Protein AF-A0A958W340-F1 (afdb_monomer)

Foldseek 3Di:
DLVVLLVVLVVVLVVCVVVVVVVVNVVSVVVSVLSVVLVVCVVVVVPLVSVLSVLVVVLVVLLVVCQQADPLLQSLLCLLLSLPVVVVVDPDPVRSVVSNVVSVVSSVVSVVCSVPRPHNDPCVPPNPSNVVNVVVSVVSVVVSVVVVVVVVVVVVVVVVVVVVVVVVVVVVVVVVVVVVVVVVVVVVVVVVVVVVLVVVLVVLCVPQQVVLVVQLVVLVVVVVVDDCVDPVVVVVSVVSNVVSVVSNVVSVVVNVVSVVVVVVD

Radius of gyration: 50.72 Å; Cα contacts (8 Å, |Δi|>4): 169; chains: 1; bounding box: 100×57×132 Å

Structure (mmCIF, N/CA/C/O backbone):
data_AF-A0A958W340-F1
#
_entry.id   AF-A0A958W340-F1
#
loop_
_atom_site.group_PDB
_atom_site.id
_atom_site.type_symbol
_atom_site.label_atom_id
_atom_site.label_alt_id
_atom_site.label_comp_id
_atom_site.label_asym_id
_atom_site.label_entity_id
_atom_site.label_seq_id
_atom_site.pdbx_PDB_ins_code
_atom_site.Cartn_x
_atom_site.Cartn_y
_atom_site.Cartn_z
_atom_site.occupancy
_atom_site.B_iso_or_equiv
_atom_site.auth_seq_id
_atom_site.auth_comp_id
_atom_site.auth_asym_id
_atom_site.auth_atom_id
_atom_site.pdbx_PDB_model_num
ATOM 1 N N . MET A 1 1 ? -4.633 1.022 -26.628 1.00 71.75 1 MET A N 1
ATOM 2 C CA . MET A 1 1 ? -3.248 1.521 -26.790 1.00 71.75 1 MET A CA 1
ATOM 3 C C . MET A 1 1 ? -2.339 0.508 -27.487 1.00 71.75 1 MET A C 1
ATOM 5 O O . MET A 1 1 ? -1.908 0.822 -28.581 1.00 71.75 1 MET A O 1
ATOM 9 N N . LEU A 1 2 ? -2.118 -0.711 -26.966 1.00 77.50 2 LEU A N 1
ATOM 10 C CA . LEU A 1 2 ? -1.271 -1.730 -27.637 1.00 77.50 2 LEU A CA 1
ATOM 11 C C . LEU A 1 2 ? -1.722 -2.093 -29.067 1.00 77.50 2 LEU A C 1
ATOM 13 O O . LEU A 1 2 ? -0.904 -2.124 -29.975 1.00 77.50 2 LEU A O 1
ATOM 17 N N . ILE A 1 3 ? -3.027 -2.292 -29.289 1.00 81.62 3 ILE A N 1
ATOM 18 C CA . ILE A 1 3 ? -3.578 -2.573 -30.630 1.00 81.62 3 ILE A CA 1
ATOM 19 C C . ILE A 1 3 ? -3.285 -1.420 -31.602 1.00 81.62 3 ILE A C 1
ATOM 21 O O . ILE A 1 3 ? -2.897 -1.655 -32.740 1.00 81.62 3 ILE A O 1
ATOM 25 N N . LEU A 1 4 ? -3.414 -0.174 -31.139 1.00 84.19 4 LEU A N 1
ATOM 26 C CA . LEU A 1 4 ? -3.119 1.010 -31.946 1.00 84.19 4 LEU A CA 1
ATOM 27 C C . LEU A 1 4 ? -1.627 1.083 -32.307 1.00 84.19 4 LEU A C 1
ATOM 29 O O . LEU A 1 4 ? -1.305 1.368 -33.453 1.00 84.19 4 LEU A O 1
ATOM 33 N N . ALA A 1 5 ? -0.731 0.771 -31.364 1.00 80.81 5 ALA A N 1
ATOM 34 C CA . ALA A 1 5 ? 0.710 0.720 -31.619 1.00 80.81 5 ALA A CA 1
ATOM 35 C C . ALA A 1 5 ? 1.068 -0.338 -32.677 1.00 80.81 5 ALA A C 1
ATOM 37 O O . ALA A 1 5 ? 1.818 -0.046 -33.603 1.00 80.81 5 ALA A O 1
ATOM 38 N N . ILE A 1 6 ? 0.467 -1.531 -32.595 1.00 85.50 6 ILE A N 1
ATOM 39 C CA . ILE A 1 6 ? 0.646 -2.593 -33.598 1.00 85.50 6 ILE A CA 1
ATOM 40 C C . ILE A 1 6 ? 0.181 -2.117 -34.980 1.00 85.50 6 ILE A C 1
ATOM 42 O O . ILE A 1 6 ? 0.895 -2.294 -35.962 1.00 85.50 6 ILE A O 1
ATOM 46 N N . VAL A 1 7 ? -0.987 -1.475 -35.062 1.00 86.50 7 VAL A N 1
ATOM 47 C CA . VAL A 1 7 ? -1.522 -0.951 -36.328 1.00 86.50 7 VAL A CA 1
ATOM 48 C C . VAL A 1 7 ? -0.589 0.100 -36.934 1.00 86.50 7 VAL A C 1
ATOM 50 O O . VAL A 1 7 ? -0.286 0.029 -38.122 1.00 86.50 7 VAL A O 1
ATOM 53 N N . VAL A 1 8 ? -0.083 1.039 -36.130 1.00 86.38 8 VAL A N 1
ATOM 54 C CA . VAL A 1 8 ? 0.870 2.060 -36.594 1.00 86.38 8 VAL A CA 1
ATOM 55 C C . VAL A 1 8 ? 2.165 1.420 -37.101 1.00 86.38 8 VAL A C 1
ATOM 57 O O . VAL A 1 8 ? 2.630 1.774 -38.182 1.00 86.38 8 VAL A O 1
ATOM 60 N N . LEU A 1 9 ? 2.715 0.437 -36.381 1.00 85.00 9 LEU A N 1
ATOM 61 C CA . LEU A 1 9 ? 3.922 -0.273 -36.811 1.00 85.00 9 LEU A CA 1
ATOM 62 C C . LEU A 1 9 ? 3.723 -1.046 -38.117 1.00 85.00 9 LEU A C 1
ATOM 64 O O . LEU A 1 9 ? 4.637 -1.084 -38.935 1.00 85.00 9 LEU A O 1
ATOM 68 N N . ILE A 1 10 ? 2.538 -1.618 -38.352 1.00 86.75 10 ILE A N 1
ATOM 69 C CA . ILE A 1 10 ? 2.215 -2.275 -39.628 1.00 86.75 10 ILE A CA 1
ATOM 70 C C . ILE A 1 10 ? 2.271 -1.262 -40.777 1.00 86.75 10 ILE A C 1
ATOM 72 O O . ILE A 1 10 ? 2.881 -1.543 -41.808 1.00 86.75 10 ILE A O 1
ATOM 76 N N . PHE A 1 11 ? 1.694 -0.068 -40.601 1.00 88.12 11 PHE A N 1
ATOM 77 C CA . PHE A 1 11 ? 1.770 0.986 -41.617 1.00 88.12 11 PHE A CA 1
ATOM 78 C C . PHE A 1 11 ? 3.210 1.451 -41.869 1.00 88.12 11 PHE A C 1
ATOM 80 O O . PHE A 1 11 ? 3.600 1.614 -43.026 1.00 88.12 11 PHE A O 1
ATOM 87 N N . ILE A 1 12 ? 4.015 1.605 -40.813 1.00 85.69 12 ILE A N 1
ATOM 88 C CA . ILE A 1 12 ? 5.438 1.955 -40.931 1.00 85.69 12 ILE A CA 1
ATOM 89 C C . ILE A 1 12 ? 6.205 0.851 -41.670 1.00 85.69 12 ILE A C 1
ATOM 91 O O . ILE A 1 12 ? 6.978 1.150 -42.573 1.00 85.69 12 ILE A O 1
ATOM 95 N N . ALA A 1 13 ? 5.959 -0.421 -41.355 1.00 84.94 13 ALA A N 1
ATOM 96 C CA . ALA A 1 13 ? 6.604 -1.546 -42.024 1.00 84.94 13 ALA A CA 1
ATOM 97 C C . ALA A 1 13 ? 6.267 -1.588 -43.527 1.00 84.94 13 ALA A C 1
ATOM 99 O O . ALA A 1 13 ? 7.165 -1.735 -44.356 1.00 84.94 13 ALA A O 1
ATOM 100 N N . ILE A 1 14 ? 4.997 -1.386 -43.900 1.00 86.06 14 ILE A N 1
ATOM 101 C CA . ILE A 1 14 ? 4.573 -1.306 -45.310 1.00 86.06 14 ILE A CA 1
ATOM 102 C C . ILE A 1 14 ? 5.279 -0.144 -46.025 1.00 86.06 14 ILE A C 1
ATOM 104 O O . ILE A 1 14 ? 5.766 -0.307 -47.144 1.00 86.06 14 ILE A O 1
ATOM 108 N N . PHE A 1 15 ? 5.387 1.014 -45.369 1.00 87.25 15 PHE A N 1
ATOM 109 C CA . PHE A 1 15 ? 6.105 2.167 -45.909 1.00 87.25 15 PHE A CA 1
ATOM 110 C C . PHE A 1 15 ? 7.606 1.886 -46.101 1.00 87.25 15 PHE A C 1
ATOM 112 O O . PHE A 1 15 ? 8.151 2.180 -47.163 1.00 87.25 15 PHE A O 1
ATOM 119 N N . LEU A 1 16 ? 8.265 1.259 -45.121 1.00 84.25 16 LEU A N 1
ATOM 120 C CA . LEU A 1 16 ? 9.683 0.887 -45.199 1.00 84.25 16 LEU A CA 1
ATOM 121 C C . LEU A 1 16 ? 9.964 -0.098 -46.342 1.00 84.25 16 LEU A C 1
ATOM 123 O O . LEU A 1 16 ? 10.982 0.023 -47.025 1.00 84.25 16 LEU A O 1
ATOM 127 N N . LEU A 1 17 ? 9.041 -1.031 -46.594 1.00 85.62 17 LEU A N 1
ATOM 128 C CA . LEU A 1 17 ? 9.112 -1.936 -47.740 1.00 85.62 17 LEU A CA 1
ATOM 129 C C . LEU A 1 17 ? 9.012 -1.164 -49.068 1.00 85.62 17 LEU A C 1
ATOM 131 O O . LEU A 1 17 ? 9.759 -1.446 -50.002 1.00 85.62 17 LEU A O 1
ATOM 135 N N . SER A 1 18 ? 8.144 -0.147 -49.132 1.00 85.50 18 SER A N 1
ATOM 136 C CA . SER A 1 18 ? 7.961 0.697 -50.322 1.00 85.50 18 SER A CA 1
ATOM 137 C C . SER A 1 18 ? 9.205 1.507 -50.697 1.00 85.50 18 SER A C 1
ATOM 139 O O . SER A 1 18 ? 9.368 1.839 -51.869 1.00 85.50 18 SER A O 1
ATOM 141 N N . ILE A 1 19 ? 10.070 1.834 -49.733 1.00 86.81 19 ILE A N 1
ATOM 142 C CA . ILE A 1 19 ? 11.342 2.542 -49.968 1.00 86.81 19 ILE A CA 1
ATOM 143 C C . ILE A 1 19 ? 12.555 1.593 -50.005 1.00 86.81 19 ILE A C 1
ATOM 145 O O . ILE A 1 19 ? 13.695 2.048 -49.989 1.00 86.81 19 ILE A O 1
ATOM 149 N N . ASN A 1 20 ? 12.316 0.276 -50.056 1.00 84.38 20 ASN A N 1
ATOM 150 C CA . ASN A 1 20 ? 13.330 -0.783 -50.089 1.00 84.38 20 ASN A CA 1
ATOM 151 C C . ASN A 1 20 ? 14.305 -0.779 -48.886 1.00 84.38 20 ASN A C 1
ATOM 153 O O . ASN A 1 20 ? 15.441 -1.247 -48.980 1.00 84.38 20 ASN A O 1
ATOM 157 N N . ALA A 1 21 ? 13.860 -0.278 -47.728 1.00 83.94 21 ALA A N 1
ATOM 158 C CA . ALA A 1 21 ? 14.629 -0.231 -46.483 1.00 83.94 21 ALA A CA 1
ATOM 159 C C . ALA A 1 21 ? 14.531 -1.563 -45.711 1.00 83.94 21 ALA A C 1
ATOM 161 O O . ALA A 1 21 ? 14.004 -1.634 -44.598 1.00 83.94 21 ALA A O 1
ATOM 162 N N . ILE A 1 22 ? 15.039 -2.639 -46.321 1.00 81.62 22 ILE A N 1
ATOM 163 C CA . ILE A 1 22 ? 14.870 -4.028 -45.852 1.00 81.62 22 ILE A CA 1
ATOM 164 C C . ILE A 1 22 ? 15.345 -4.251 -44.396 1.00 81.62 22 ILE A C 1
ATOM 166 O O . ILE A 1 22 ? 14.616 -4.901 -43.645 1.00 81.62 22 ILE A O 1
ATOM 170 N N . PRO A 1 23 ? 16.495 -3.718 -43.929 1.00 79.88 23 PRO A N 1
ATOM 171 C CA . PRO A 1 23 ? 16.931 -3.926 -42.542 1.00 79.88 23 PRO A CA 1
ATOM 172 C C . PRO A 1 23 ? 15.991 -3.291 -41.503 1.00 79.88 23 PRO A C 1
ATOM 174 O O . PRO A 1 23 ? 15.677 -3.912 -40.490 1.00 79.88 23 PRO A O 1
ATOM 177 N N . LEU A 1 24 ? 15.491 -2.082 -41.780 1.00 79.62 24 LEU A N 1
ATOM 178 C CA . LEU A 1 24 ? 14.556 -1.354 -40.911 1.00 79.62 24 LEU A CA 1
ATOM 179 C C . LEU A 1 24 ? 13.185 -2.042 -40.855 1.00 79.62 24 LEU A C 1
ATOM 181 O O . LEU A 1 24 ? 12.564 -2.100 -39.796 1.00 79.62 24 LEU A O 1
ATOM 185 N N . PHE A 1 25 ? 12.741 -2.628 -41.971 1.00 84.50 25 PHE A N 1
ATOM 186 C CA . PHE A 1 25 ? 11.510 -3.417 -42.023 1.00 84.50 25 PHE A CA 1
ATOM 187 C C . PHE A 1 25 ? 11.531 -4.597 -41.041 1.00 84.50 25 PHE A C 1
ATOM 189 O O . PHE A 1 25 ? 10.573 -4.791 -40.290 1.00 84.50 25 PHE A O 1
ATOM 196 N N . TRP A 1 26 ? 12.624 -5.368 -41.010 1.00 83.31 26 TRP A N 1
ATOM 197 C CA . TRP A 1 26 ? 12.736 -6.528 -40.119 1.00 83.31 26 TRP A CA 1
ATOM 198 C C . TRP A 1 26 ? 12.721 -6.146 -38.636 1.00 83.31 26 TRP A C 1
ATOM 200 O O . TRP A 1 26 ? 12.196 -6.903 -37.820 1.00 83.31 26 TRP A O 1
ATOM 210 N N . ILE A 1 27 ? 13.218 -4.957 -38.289 1.00 82.94 27 ILE A N 1
ATOM 211 C CA . ILE A 1 27 ? 13.153 -4.421 -36.923 1.00 82.94 27 ILE A CA 1
ATOM 212 C C . ILE A 1 27 ? 11.705 -4.108 -36.539 1.00 82.94 27 ILE A C 1
ATOM 214 O O . ILE A 1 27 ? 11.234 -4.574 -35.502 1.00 82.94 27 ILE A O 1
ATOM 218 N N . CYS A 1 28 ? 10.963 -3.406 -37.401 1.00 83.88 28 CYS A N 1
ATOM 219 C CA . CYS A 1 28 ? 9.541 -3.144 -37.166 1.00 83.88 28 CYS A CA 1
ATOM 220 C C . CYS A 1 28 ? 8.724 -4.443 -37.081 1.00 83.88 28 CYS A C 1
ATOM 222 O O . CYS A 1 28 ? 7.840 -4.566 -36.234 1.00 83.88 28 CYS A O 1
ATOM 224 N N . ALA A 1 29 ? 9.030 -5.440 -37.916 1.00 85.06 29 ALA A N 1
ATOM 225 C CA . ALA A 1 29 ? 8.381 -6.747 -37.858 1.00 85.06 29 ALA A CA 1
ATOM 226 C C . ALA A 1 29 ? 8.646 -7.464 -36.521 1.00 85.06 29 ALA A C 1
ATOM 228 O O . ALA A 1 29 ? 7.716 -8.006 -35.920 1.00 85.06 29 ALA A O 1
ATOM 229 N N . ALA A 1 30 ? 9.885 -7.429 -36.019 1.00 86.62 30 ALA A N 1
ATOM 230 C CA . ALA A 1 30 ? 10.230 -7.985 -34.712 1.00 86.62 30 ALA A CA 1
ATOM 231 C C . ALA A 1 30 ? 9.489 -7.270 -33.567 1.00 86.62 30 ALA A C 1
ATOM 233 O O . ALA A 1 30 ? 8.962 -7.925 -32.668 1.00 86.62 30 ALA A O 1
ATOM 234 N N . GLU A 1 31 ? 9.375 -5.942 -33.628 1.00 86.12 31 GLU A N 1
ATOM 235 C CA . GLU A 1 31 ? 8.648 -5.143 -32.636 1.00 86.12 31 GLU A CA 1
ATOM 236 C C . GLU A 1 31 ? 7.149 -5.482 -32.598 1.00 86.12 31 GLU A C 1
ATOM 238 O O . GLU A 1 31 ? 6.574 -5.661 -31.520 1.00 86.12 31 GLU A O 1
ATOM 243 N N . ILE A 1 32 ? 6.522 -5.680 -33.764 1.00 88.56 32 ILE A N 1
ATOM 244 C CA . ILE A 1 32 ? 5.127 -6.136 -33.862 1.00 88.56 32 ILE A CA 1
ATOM 245 C C . ILE A 1 32 ? 4.944 -7.489 -33.164 1.00 88.56 32 ILE A C 1
ATOM 247 O O . ILE A 1 32 ? 3.985 -7.665 -32.409 1.00 88.56 32 ILE A O 1
ATOM 251 N N . VAL A 1 33 ? 5.863 -8.437 -33.381 1.00 89.44 33 VAL A N 1
ATOM 252 C CA . VAL A 1 33 ? 5.811 -9.762 -32.740 1.00 89.44 33 VAL A CA 1
ATOM 253 C C . VAL A 1 33 ? 5.920 -9.636 -31.221 1.00 89.44 33 VAL A C 1
ATOM 255 O O . VAL A 1 33 ? 5.142 -10.264 -30.499 1.00 89.44 33 VAL A O 1
ATOM 258 N N . VAL A 1 34 ? 6.827 -8.791 -30.724 1.00 89.06 34 VAL A N 1
ATOM 259 C CA . VAL A 1 34 ? 6.982 -8.547 -29.283 1.00 89.06 34 VAL A CA 1
ATOM 260 C C . VAL A 1 34 ? 5.720 -7.917 -28.696 1.00 89.06 34 VAL A C 1
ATOM 262 O O . VAL A 1 34 ? 5.200 -8.421 -27.702 1.00 89.06 34 VAL A O 1
ATOM 265 N N . PHE A 1 35 ? 5.155 -6.878 -29.315 1.00 88.81 35 PHE A N 1
ATOM 266 C CA . PHE A 1 35 ? 3.920 -6.252 -28.827 1.00 88.81 35 PHE A CA 1
ATOM 267 C C . PHE A 1 35 ? 2.709 -7.179 -28.888 1.00 88.81 35 PHE A C 1
ATOM 269 O O . PHE A 1 35 ? 1.873 -7.152 -27.980 1.00 88.81 35 PHE A O 1
ATOM 276 N N . PHE A 1 36 ? 2.629 -8.045 -29.896 1.00 89.00 36 PHE A N 1
ATOM 277 C CA . PHE A 1 36 ? 1.604 -9.079 -29.949 1.00 89.00 36 PHE A CA 1
ATOM 278 C C . PHE A 1 36 ? 1.773 -10.100 -28.813 1.00 89.00 36 PHE A C 1
ATOM 280 O O . PHE A 1 36 ? 0.803 -10.423 -28.124 1.00 89.00 36 PHE A O 1
ATOM 287 N N . ALA A 1 37 ? 3.001 -10.553 -28.541 1.00 89.56 37 ALA A N 1
ATOM 288 C CA . ALA A 1 37 ? 3.291 -11.447 -27.419 1.00 89.56 37 ALA A CA 1
ATOM 289 C C . ALA A 1 37 ? 2.954 -10.802 -26.061 1.00 89.56 37 ALA A C 1
ATOM 291 O O . ALA A 1 37 ? 2.345 -11.450 -25.205 1.00 89.56 37 ALA A O 1
ATOM 292 N N . LEU A 1 38 ? 3.276 -9.515 -25.878 1.00 90.94 38 LEU A N 1
ATOM 293 C CA . LEU A 1 38 ? 2.886 -8.743 -24.694 1.00 90.94 38 LEU A CA 1
ATOM 294 C C . LEU A 1 38 ? 1.364 -8.669 -24.543 1.00 90.94 38 LEU A C 1
ATOM 296 O O . LEU A 1 38 ? 0.849 -8.867 -23.444 1.00 90.94 38 LEU A O 1
ATOM 300 N N . LEU A 1 39 ? 0.630 -8.444 -25.636 1.00 90.31 39 LEU A N 1
ATOM 301 C CA . LEU A 1 39 ? -0.833 -8.424 -25.622 1.00 90.31 39 LEU A CA 1
ATOM 302 C C . LEU A 1 39 ? -1.402 -9.779 -25.182 1.00 90.31 39 LEU A C 1
ATOM 304 O O . LEU A 1 39 ? -2.271 -9.818 -24.312 1.00 90.31 39 LEU A O 1
ATOM 308 N N . VAL A 1 40 ? -0.879 -10.889 -25.709 1.00 91.06 40 VAL A N 1
ATOM 309 C CA . VAL A 1 40 ? -1.297 -12.243 -25.305 1.00 91.06 40 VAL A CA 1
ATOM 310 C C . VAL A 1 40 ? -1.026 -12.490 -23.819 1.00 91.06 40 VAL A C 1
ATOM 312 O O . VAL A 1 40 ? -1.889 -13.011 -23.112 1.00 91.06 40 VAL A O 1
ATOM 315 N N . LEU A 1 41 ? 0.147 -12.097 -23.320 1.00 91.25 41 LEU A N 1
ATOM 316 C CA . LEU A 1 41 ? 0.505 -12.223 -21.904 1.00 91.25 41 LEU A CA 1
ATOM 317 C C . LEU A 1 41 ? -0.400 -11.388 -20.998 1.00 91.25 41 LEU A C 1
ATOM 319 O O . LEU A 1 41 ? -0.802 -11.855 -19.930 1.00 91.25 41 LEU A O 1
ATOM 323 N N . HIS A 1 42 ? -0.749 -10.182 -21.440 1.00 89.44 42 HIS A N 1
ATOM 324 C CA . HIS A 1 42 ? -1.658 -9.295 -20.729 1.00 89.44 42 HIS A CA 1
ATOM 325 C C . HIS A 1 42 ? -3.077 -9.878 -20.664 1.00 89.44 42 HIS A C 1
ATOM 327 O O . HIS A 1 42 ? -3.688 -9.881 -19.599 1.00 89.44 42 HIS A O 1
ATOM 333 N N . VAL A 1 43 ? -3.585 -10.439 -21.768 1.00 90.12 43 VAL A N 1
ATOM 334 C CA . VAL A 1 43 ? -4.898 -11.112 -21.810 1.00 90.12 43 VAL A CA 1
ATOM 335 C C . VAL A 1 43 ? -4.923 -12.358 -20.917 1.00 90.12 43 VAL A C 1
ATOM 337 O O . VAL A 1 43 ? -5.930 -12.626 -20.271 1.00 90.12 43 VAL A O 1
ATOM 340 N N . LYS A 1 44 ? -3.807 -13.091 -20.814 1.00 92.25 44 LYS A N 1
ATOM 341 C CA . LYS A 1 44 ? -3.665 -14.256 -19.920 1.00 92.25 44 LYS A CA 1
ATOM 342 C C . LYS A 1 44 ? -3.460 -13.896 -18.439 1.00 92.25 44 LYS A C 1
ATOM 344 O O . LYS A 1 44 ? -3.321 -14.794 -17.617 1.00 92.25 44 LYS A O 1
ATOM 349 N N . GLY A 1 45 ? -3.418 -12.609 -18.086 1.00 91.56 45 GLY A N 1
ATOM 350 C CA . GLY A 1 45 ? -3.258 -12.145 -16.703 1.00 91.56 45 GLY A CA 1
ATOM 351 C C . GLY A 1 45 ? -1.815 -12.138 -16.179 1.00 91.56 45 GLY A C 1
ATOM 352 O O . GLY A 1 45 ? -1.583 -11.859 -15.003 1.00 91.56 45 GLY A O 1
ATOM 353 N N . HIS A 1 46 ? -0.812 -12.395 -17.023 1.00 91.81 46 HIS A N 1
ATOM 354 C CA . HIS A 1 46 ? 0.604 -12.392 -16.634 1.00 91.81 46 HIS A CA 1
ATOM 355 C C . HIS A 1 46 ? 1.221 -10.980 -16.678 1.00 91.81 46 HIS A C 1
ATOM 357 O O . HIS A 1 46 ? 2.218 -10.729 -17.358 1.00 91.81 46 HIS A O 1
ATOM 363 N N . PHE A 1 47 ? 0.654 -10.037 -15.921 1.00 90.25 47 PHE A N 1
ATOM 364 C CA . PHE A 1 47 ? 1.011 -8.612 -15.992 1.00 90.25 47 PHE A CA 1
ATOM 365 C C . PHE A 1 47 ? 2.459 -8.301 -15.593 1.00 90.25 47 PHE A C 1
ATOM 367 O O . PHE A 1 47 ? 3.127 -7.501 -16.244 1.00 90.25 47 PHE A O 1
ATOM 374 N N . ALA A 1 48 ? 2.980 -8.931 -14.536 1.00 88.62 48 ALA A N 1
ATOM 375 C CA . ALA A 1 48 ? 4.352 -8.683 -14.085 1.00 88.62 48 ALA A CA 1
ATOM 376 C C . ALA A 1 48 ? 5.388 -9.127 -15.129 1.00 88.62 48 ALA A C 1
ATOM 378 O O . ALA A 1 48 ? 6.340 -8.401 -15.400 1.00 88.62 48 ALA A O 1
ATOM 379 N N . LEU A 1 49 ? 5.167 -10.287 -15.750 1.00 90.00 49 LEU A N 1
ATOM 380 C CA . LEU A 1 49 ? 6.046 -10.820 -16.787 1.00 90.00 49 LEU A CA 1
ATOM 381 C C . LEU A 1 49 ? 5.948 -9.991 -18.075 1.00 90.00 49 LEU A C 1
ATOM 383 O O . LEU A 1 49 ? 6.974 -9.665 -18.662 1.00 90.00 49 LEU A O 1
ATOM 387 N N . SER A 1 50 ? 4.742 -9.552 -18.451 1.00 92.19 50 SER A N 1
ATOM 388 C CA . SER A 1 50 ? 4.545 -8.617 -19.566 1.00 92.19 50 SER A CA 1
ATOM 389 C C . SER A 1 50 ? 5.308 -7.304 -19.358 1.00 92.19 50 SER A C 1
ATOM 391 O O . SER A 1 50 ? 6.007 -6.857 -20.262 1.00 92.19 50 SER A O 1
ATOM 393 N N . ARG A 1 51 ? 5.215 -6.686 -18.172 1.00 92.56 51 ARG A N 1
ATOM 394 C CA . ARG A 1 51 ? 5.966 -5.455 -17.861 1.00 92.56 51 ARG A CA 1
ATOM 395 C C . ARG A 1 51 ? 7.474 -5.691 -17.934 1.00 92.56 51 ARG A C 1
ATOM 397 O O . ARG A 1 51 ? 8.195 -4.855 -18.459 1.00 92.56 51 ARG A O 1
ATOM 404 N N . TYR A 1 52 ? 7.949 -6.832 -17.436 1.00 93.44 52 TYR A N 1
ATOM 405 C CA . TYR A 1 52 ? 9.379 -7.142 -17.420 1.00 93.44 52 TYR A CA 1
ATOM 406 C C . TYR A 1 52 ? 9.945 -7.304 -18.832 1.00 93.44 52 TYR A C 1
ATOM 408 O O . TYR A 1 52 ? 10.975 -6.716 -19.150 1.00 93.44 52 TYR A O 1
ATOM 416 N N . ILE A 1 53 ? 9.237 -8.043 -19.692 1.00 92.12 53 ILE A N 1
ATOM 417 C CA . ILE A 1 53 ? 9.611 -8.208 -21.102 1.00 92.12 53 ILE A CA 1
ATOM 418 C C . ILE A 1 53 ? 9.603 -6.860 -21.821 1.00 92.12 53 ILE A C 1
ATOM 420 O O . ILE A 1 53 ? 10.520 -6.593 -22.588 1.00 92.12 53 ILE A O 1
ATOM 424 N N . PHE A 1 54 ? 8.616 -6.002 -21.547 1.00 92.31 54 PHE A N 1
ATOM 425 C CA . PHE A 1 54 ? 8.558 -4.665 -22.133 1.00 92.31 54 PHE A CA 1
ATOM 426 C C . PHE A 1 54 ? 9.817 -3.849 -21.814 1.00 92.31 54 PHE A C 1
ATOM 428 O O . PHE A 1 54 ? 10.478 -3.391 -22.737 1.00 92.31 54 PHE A O 1
ATOM 435 N N . PHE A 1 55 ? 10.207 -3.742 -20.538 1.00 94.38 55 PHE A N 1
ATOM 436 C CA . PHE A 1 55 ? 11.412 -2.994 -20.157 1.00 94.38 55 PHE A CA 1
ATOM 437 C C . PHE A 1 55 ? 12.701 -3.614 -20.701 1.00 94.38 55 PHE A C 1
ATOM 439 O O . PHE A 1 55 ? 13.565 -2.889 -21.185 1.00 94.38 55 PHE A O 1
ATOM 446 N N . ALA A 1 56 ? 12.831 -4.942 -20.662 1.00 94.12 56 ALA A N 1
ATOM 447 C CA . ALA A 1 56 ? 13.995 -5.619 -21.230 1.00 94.12 56 ALA A CA 1
ATOM 448 C C . ALA A 1 56 ? 14.110 -5.366 -22.743 1.00 94.12 56 ALA A C 1
ATOM 450 O O . ALA A 1 56 ? 15.198 -5.090 -23.241 1.00 94.12 56 ALA A O 1
ATOM 451 N N . PHE A 1 57 ? 12.986 -5.407 -23.460 1.00 92.44 57 PHE A N 1
ATOM 452 C CA . PHE A 1 57 ? 12.932 -5.091 -24.883 1.00 92.44 57 PHE A CA 1
ATOM 453 C C . PHE A 1 57 ? 13.259 -3.618 -25.159 1.00 92.44 57 PHE A C 1
ATOM 455 O O . PHE A 1 57 ? 14.041 -3.342 -26.064 1.00 92.44 57 PHE A O 1
ATOM 462 N N . SER A 1 58 ? 12.744 -2.678 -24.358 1.00 91.88 58 SER A N 1
ATOM 463 C CA . SER A 1 58 ? 13.089 -1.255 -24.473 1.00 91.88 58 SER A CA 1
ATOM 464 C C . SER A 1 58 ? 14.595 -1.016 -24.339 1.00 91.88 58 SER A C 1
ATOM 466 O O . SER A 1 58 ? 15.160 -0.317 -25.170 1.00 91.88 58 SER A O 1
ATOM 468 N N . ILE A 1 59 ? 15.261 -1.663 -23.376 1.00 94.94 59 ILE A N 1
ATOM 469 C CA . ILE A 1 59 ? 16.721 -1.565 -23.191 1.00 94.94 59 ILE A CA 1
ATOM 470 C C . ILE A 1 59 ? 17.469 -2.091 -24.429 1.00 94.94 59 ILE A C 1
ATOM 472 O O . ILE A 1 59 ? 18.439 -1.485 -24.876 1.00 94.94 59 ILE A O 1
ATOM 476 N N . VAL A 1 60 ? 17.010 -3.193 -25.034 1.00 92.38 60 VAL A N 1
ATOM 477 C CA . VAL A 1 60 ? 17.610 -3.724 -26.275 1.00 92.38 60 VAL A CA 1
ATOM 478 C C . VAL A 1 60 ? 17.419 -2.758 -27.449 1.00 92.38 60 VAL A C 1
ATOM 480 O O . VAL A 1 60 ? 18.353 -2.533 -28.219 1.00 92.38 60 VAL A O 1
ATOM 483 N N . MET A 1 61 ? 16.237 -2.152 -27.571 1.00 89.81 61 MET A N 1
ATOM 484 C CA . MET A 1 61 ? 15.967 -1.142 -28.597 1.00 89.81 61 MET A CA 1
ATOM 485 C C . MET A 1 61 ? 16.817 0.120 -28.403 1.00 89.81 61 MET A C 1
ATOM 487 O O . MET A 1 61 ? 17.257 0.708 -29.387 1.00 89.81 61 MET A O 1
ATOM 491 N N . GLU A 1 62 ? 17.115 0.504 -27.161 1.00 91.94 62 GLU A N 1
ATOM 492 C CA . GLU A 1 62 ? 18.027 1.611 -26.846 1.00 91.94 62 GLU A CA 1
ATOM 493 C C . GLU A 1 62 ? 19.471 1.303 -27.240 1.00 91.94 62 GLU A C 1
ATOM 495 O O . GLU A 1 62 ? 20.135 2.167 -27.813 1.00 91.94 62 GLU A O 1
ATOM 500 N N . VAL A 1 63 ? 19.950 0.072 -27.013 1.00 92.38 63 VAL A N 1
ATOM 501 C CA . VAL A 1 63 ? 21.268 -0.371 -27.507 1.00 92.38 63 VAL A CA 1
ATOM 502 C C . VAL A 1 63 ? 21.325 -0.223 -29.024 1.00 92.38 63 VAL A C 1
ATOM 504 O O . VAL A 1 63 ? 22.259 0.379 -29.551 1.00 92.38 63 VAL A O 1
ATOM 507 N N . PHE A 1 64 ? 20.307 -0.722 -29.726 1.00 88.69 64 PHE A N 1
ATOM 508 C CA . PHE A 1 64 ? 20.240 -0.628 -31.179 1.00 88.69 64 PHE A CA 1
ATOM 509 C C . PHE A 1 64 ? 20.204 0.831 -31.663 1.00 88.69 64 PHE A C 1
ATOM 511 O O . PHE A 1 64 ? 21.021 1.221 -32.496 1.00 88.69 64 PHE A O 1
ATOM 518 N N . GLY A 1 65 ? 19.310 1.657 -31.109 1.00 87.31 65 GLY A N 1
ATOM 519 C CA . GLY A 1 65 ? 19.184 3.072 -31.469 1.00 87.31 65 GLY A CA 1
ATOM 520 C C . GLY A 1 65 ? 20.460 3.875 -31.202 1.00 87.31 65 GLY A C 1
ATOM 521 O O . GLY A 1 65 ? 20.828 4.731 -32.009 1.00 87.31 65 GLY A O 1
ATOM 522 N N . SER A 1 66 ? 21.169 3.546 -30.119 1.00 90.50 66 SER A N 1
ATOM 523 C CA . SER A 1 66 ? 22.454 4.150 -29.762 1.00 90.50 66 SER A CA 1
ATOM 524 C C . SER A 1 66 ? 23.550 3.791 -30.767 1.00 90.50 66 SER A C 1
ATOM 526 O O . SER A 1 66 ? 24.219 4.680 -31.281 1.00 90.50 66 SER A O 1
ATOM 528 N N . LEU A 1 67 ? 23.696 2.510 -31.125 1.00 88.94 67 LEU A N 1
ATOM 529 C CA . LEU A 1 67 ? 24.701 2.068 -32.104 1.00 88.94 67 LEU A CA 1
ATOM 530 C C . LEU A 1 67 ? 24.440 2.624 -33.512 1.00 88.94 67 LEU A C 1
ATOM 532 O O . LEU A 1 67 ? 25.376 2.985 -34.220 1.00 88.94 67 LEU A O 1
ATOM 536 N N . VAL A 1 68 ? 23.170 2.725 -33.912 1.00 86.19 68 VAL A N 1
ATOM 537 C CA . VAL A 1 68 ? 22.785 3.289 -35.213 1.00 86.19 68 VAL A CA 1
ATOM 538 C C . VAL A 1 68 ? 23.075 4.789 -35.285 1.00 86.19 68 VAL A C 1
ATOM 540 O O . VAL A 1 68 ? 23.595 5.256 -36.299 1.00 86.19 68 VAL A O 1
ATOM 543 N N . SER A 1 69 ? 22.763 5.532 -34.220 1.00 83.81 69 SER A N 1
ATOM 544 C CA . SER A 1 69 ? 22.890 6.998 -34.184 1.00 83.81 69 SER A CA 1
ATOM 545 C C . SER A 1 69 ? 24.290 7.488 -33.796 1.00 83.81 69 SER A C 1
ATOM 547 O O . SER A 1 69 ? 24.614 8.653 -34.014 1.00 83.81 69 SER A O 1
ATOM 549 N N . GLY A 1 70 ? 25.110 6.623 -33.198 1.00 84.81 70 GLY A N 1
ATOM 550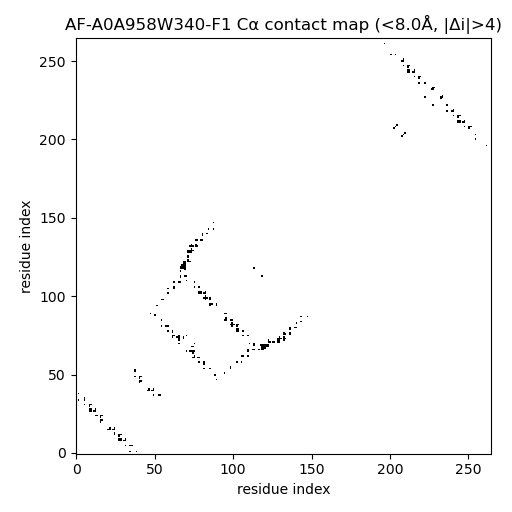 C CA . GLY A 1 70 ? 26.414 6.989 -32.654 1.00 84.81 70 GLY A CA 1
ATOM 551 C C . GLY A 1 70 ? 26.336 7.892 -31.422 1.00 84.81 70 GLY A C 1
ATOM 552 O O . GLY A 1 70 ? 25.262 8.286 -30.960 1.00 84.81 70 GLY A O 1
ATOM 553 N N . GLU A 1 71 ? 27.506 8.263 -30.900 1.00 85.75 71 GLU A N 1
ATOM 554 C CA . GLU A 1 71 ? 27.629 9.070 -29.678 1.00 85.75 71 GLU A CA 1
ATOM 555 C C . GLU A 1 71 ? 26.940 10.441 -29.791 1.00 85.75 71 GLU A C 1
ATOM 557 O O . GLU A 1 71 ? 26.292 10.901 -28.850 1.00 85.75 71 GLU A O 1
ATOM 562 N N . ASN A 1 72 ? 26.980 11.054 -30.976 1.00 84.56 72 ASN A N 1
ATOM 563 C CA . ASN A 1 72 ? 26.343 12.347 -31.240 1.00 84.56 72 ASN A CA 1
ATOM 564 C C . ASN A 1 72 ? 24.807 12.271 -31.294 1.00 84.56 72 ASN A C 1
ATOM 566 O O . ASN A 1 72 ? 24.139 13.302 -31.284 1.00 84.56 72 ASN A O 1
ATOM 570 N N . GLY A 1 73 ? 24.219 11.073 -31.335 1.00 84.19 73 GLY A N 1
ATOM 571 C CA . GLY A 1 73 ? 22.771 10.906 -31.268 1.00 84.19 73 GLY A CA 1
ATOM 572 C C . GLY A 1 73 ? 22.193 11.163 -29.874 1.00 84.19 73 GLY A C 1
ATOM 573 O O . GLY A 1 73 ? 21.030 11.543 -29.763 1.00 84.19 73 GLY A O 1
ATOM 574 N N . GLY A 1 74 ? 22.966 10.958 -28.802 1.00 87.12 74 GLY A N 1
ATOM 575 C CA . GLY A 1 74 ? 22.502 11.121 -27.415 1.00 87.12 74 GLY A CA 1
ATOM 576 C C . GLY A 1 74 ? 21.415 10.129 -26.966 1.00 87.12 74 GLY A C 1
ATOM 577 O O . GLY A 1 74 ? 20.774 10.340 -25.937 1.00 87.12 74 GLY A O 1
ATOM 578 N N . PHE A 1 75 ? 21.161 9.057 -27.725 1.00 88.25 75 PHE A N 1
ATOM 579 C CA . PHE A 1 75 ? 20.188 8.013 -27.360 1.00 88.25 75 PHE A CA 1
ATOM 580 C C . PHE A 1 75 ? 20.595 7.240 -26.099 1.00 88.25 75 PHE A C 1
ATOM 582 O O . PHE A 1 75 ? 19.742 6.727 -25.379 1.00 88.25 75 PHE A O 1
ATOM 589 N N . ASP A 1 76 ? 21.886 7.219 -25.790 1.00 90.31 76 ASP A N 1
ATOM 590 C CA . ASP A 1 76 ? 22.454 6.594 -24.604 1.00 90.31 76 ASP A CA 1
ATOM 591 C C . ASP A 1 76 ? 21.996 7.259 -23.290 1.00 90.31 76 ASP A C 1
ATOM 593 O O . ASP A 1 76 ? 21.988 6.621 -22.240 1.00 90.31 76 ASP A O 1
ATOM 597 N N . PHE A 1 77 ? 21.521 8.507 -23.319 1.00 91.69 77 PHE A N 1
ATOM 598 C CA . PHE A 1 77 ? 20.928 9.137 -22.133 1.00 91.69 77 PHE A CA 1
ATOM 599 C C . PHE A 1 77 ? 19.555 8.561 -21.754 1.00 91.69 77 PHE A C 1
ATOM 601 O O . PHE A 1 77 ? 19.128 8.699 -20.604 1.00 91.69 77 PHE A O 1
ATOM 608 N N . LEU A 1 78 ? 18.864 7.878 -22.675 1.00 92.50 78 LEU A N 1
ATOM 609 C CA . LEU A 1 78 ? 17.579 7.236 -22.381 1.00 92.50 78 LEU A CA 1
ATOM 610 C C . LEU A 1 78 ? 17.727 6.041 -21.429 1.00 92.50 78 LEU A C 1
ATOM 612 O O . LEU A 1 78 ? 16.808 5.798 -20.642 1.00 92.50 78 LEU A O 1
ATOM 616 N N . PHE A 1 79 ? 18.911 5.413 -21.365 1.00 94.50 79 PHE A N 1
ATOM 617 C CA . PHE A 1 79 ? 19.196 4.341 -20.403 1.00 94.50 79 PHE A CA 1
ATOM 618 C C . PHE A 1 79 ? 18.946 4.771 -18.950 1.00 94.50 79 PHE A C 1
ATOM 620 O O . PHE A 1 79 ? 18.506 3.965 -18.133 1.00 94.50 79 PHE A O 1
ATOM 627 N N . PHE A 1 80 ? 19.154 6.047 -18.597 1.00 93.25 80 PHE A N 1
ATOM 628 C CA . PHE A 1 80 ? 18.852 6.535 -17.244 1.00 93.25 80 PHE A CA 1
ATOM 629 C C . PHE A 1 80 ? 17.348 6.550 -16.952 1.00 93.25 80 PHE A C 1
ATOM 631 O O . PHE A 1 80 ? 16.921 6.246 -15.835 1.00 93.25 80 PHE A O 1
ATOM 638 N N . VAL A 1 81 ? 16.529 6.857 -17.959 1.00 93.56 81 VAL A N 1
ATOM 639 C CA . VAL A 1 81 ? 15.068 6.828 -17.842 1.00 93.56 81 VAL A CA 1
ATOM 640 C C . VAL A 1 81 ? 14.582 5.386 -17.709 1.00 93.56 81 VAL A C 1
ATOM 642 O O . VAL A 1 81 ? 13.776 5.089 -16.823 1.00 93.56 81 VAL A O 1
ATOM 645 N N . THR A 1 82 ? 15.080 4.462 -18.533 1.00 92.38 82 THR A N 1
ATOM 646 C CA . THR A 1 82 ? 14.709 3.035 -18.465 1.00 92.38 82 THR A CA 1
ATOM 647 C C . THR A 1 82 ? 15.311 2.306 -17.271 1.00 92.38 82 THR A C 1
ATOM 649 O O . THR A 1 82 ? 14.741 1.314 -16.826 1.00 92.38 82 THR A O 1
ATOM 652 N N . ALA A 1 83 ? 16.394 2.812 -16.679 1.00 94.44 83 ALA A N 1
ATOM 653 C CA . ALA A 1 83 ? 16.927 2.306 -15.417 1.00 94.44 83 ALA A CA 1
ATOM 654 C C . ALA A 1 83 ? 16.043 2.694 -14.219 1.00 94.44 83 ALA A C 1
ATOM 656 O O . ALA A 1 83 ? 15.858 1.892 -13.303 1.00 94.44 83 ALA A O 1
ATOM 657 N N . LEU A 1 84 ? 15.482 3.910 -14.216 1.00 92.50 84 LEU A N 1
ATOM 658 C CA . LEU A 1 84 ? 14.703 4.432 -13.086 1.00 92.50 84 LEU A CA 1
ATOM 659 C C . LEU A 1 84 ? 13.200 4.147 -13.185 1.00 92.50 84 LEU A C 1
ATOM 661 O O . LEU A 1 84 ? 12.540 3.939 -12.169 1.00 92.50 84 LEU A O 1
ATOM 665 N N . SER A 1 85 ? 12.636 4.109 -14.390 1.00 90.38 85 SER A N 1
ATOM 666 C CA . SER A 1 85 ? 11.197 3.887 -14.580 1.00 90.38 85 SER A CA 1
ATOM 667 C C . SER A 1 85 ? 10.666 2.552 -14.027 1.00 90.38 85 SER A C 1
ATOM 669 O O . SER A 1 85 ? 9.551 2.577 -13.502 1.00 90.38 85 SER A O 1
ATOM 671 N N . PRO A 1 86 ? 11.406 1.420 -14.001 1.00 93.31 86 PRO A N 1
ATOM 672 C CA . PRO A 1 86 ? 10.950 0.192 -13.351 1.00 93.31 86 PRO A CA 1
ATOM 673 C C . PRO A 1 86 ? 10.566 0.367 -11.874 1.00 93.31 86 PRO A C 1
ATOM 675 O O . PRO A 1 86 ? 9.692 -0.359 -11.401 1.00 93.31 86 PRO A O 1
ATOM 678 N N . LEU A 1 87 ? 11.135 1.347 -11.154 1.00 91.31 87 LEU A N 1
ATOM 679 C CA . LEU A 1 87 ? 10.751 1.636 -9.764 1.00 91.31 87 LEU A CA 1
ATOM 680 C C . LEU A 1 87 ? 9.270 2.030 -9.633 1.00 91.31 87 LEU A C 1
ATOM 682 O O . LEU A 1 87 ? 8.678 1.819 -8.580 1.00 91.31 87 LEU A O 1
ATOM 686 N N . LEU A 1 88 ? 8.668 2.588 -10.687 1.00 88.25 88 LEU A N 1
ATOM 687 C CA . LEU A 1 88 ? 7.260 2.992 -10.698 1.00 88.25 88 LEU A CA 1
ATOM 688 C C . LEU A 1 88 ? 6.309 1.832 -11.017 1.00 88.25 88 LEU A C 1
ATOM 690 O O . LEU A 1 88 ? 5.121 1.911 -10.719 1.00 88.25 88 LEU A O 1
ATOM 694 N N . PHE A 1 89 ? 6.807 0.771 -11.658 1.00 88.88 89 PHE A N 1
ATOM 695 C CA . PHE A 1 89 ? 5.967 -0.281 -12.234 1.00 88.88 89 PHE A CA 1
ATOM 696 C C . PHE A 1 89 ? 6.134 -1.650 -11.568 1.00 88.88 89 PHE A C 1
ATOM 698 O O . PHE A 1 89 ? 5.373 -2.559 -11.899 1.00 88.88 89 PHE A O 1
ATOM 705 N N . PHE A 1 90 ? 7.086 -1.830 -10.650 1.00 91.75 90 PHE A N 1
ATOM 706 C CA . PHE A 1 90 ? 7.304 -3.104 -9.963 1.00 91.75 90 PHE A CA 1
ATOM 707 C C . PHE A 1 90 ? 7.327 -2.960 -8.446 1.00 91.75 90 PHE A C 1
ATOM 709 O O . PHE A 1 90 ? 8.086 -2.171 -7.896 1.00 91.75 90 PHE A O 1
ATOM 716 N N . ASP A 1 91 ? 6.583 -3.837 -7.773 1.00 88.00 91 ASP A N 1
ATOM 717 C CA . ASP A 1 91 ? 6.546 -3.892 -6.308 1.00 88.00 91 ASP A CA 1
ATOM 718 C C . ASP A 1 91 ? 7.761 -4.637 -5.730 1.00 88.00 91 ASP A C 1
ATOM 720 O O . ASP A 1 91 ? 8.242 -4.350 -4.631 1.00 88.00 91 ASP A O 1
ATOM 724 N N . LYS A 1 92 ? 8.272 -5.645 -6.455 1.00 92.19 92 LYS A N 1
ATOM 725 C CA . LYS A 1 92 ? 9.334 -6.526 -5.951 1.00 92.19 92 LYS A CA 1
ATOM 726 C C . LYS A 1 92 ? 10.713 -5.951 -6.242 1.00 92.19 92 LYS A C 1
ATOM 728 O O . LYS A 1 92 ? 11.092 -5.795 -7.402 1.00 92.19 92 LYS A O 1
ATOM 733 N N . ARG A 1 93 ? 11.514 -5.805 -5.179 1.00 92.00 93 ARG A N 1
ATOM 734 C CA . ARG A 1 93 ? 12.889 -5.273 -5.231 1.00 92.00 93 ARG A CA 1
ATOM 735 C C . ARG A 1 93 ? 13.767 -5.900 -6.304 1.00 92.00 93 ARG A C 1
ATOM 737 O O . ARG A 1 93 ? 14.421 -5.195 -7.061 1.00 92.00 93 ARG A O 1
ATOM 744 N N . TRP A 1 94 ? 13.736 -7.224 -6.402 1.00 92.50 94 TRP A N 1
ATOM 745 C CA . TRP A 1 94 ? 14.550 -7.956 -7.367 1.00 92.50 94 TRP A CA 1
ATOM 746 C C . TRP A 1 94 ? 14.237 -7.609 -8.830 1.00 92.50 94 TRP A C 1
ATOM 748 O O . TRP A 1 94 ? 15.151 -7.640 -9.642 1.00 92.50 94 TRP A O 1
ATOM 758 N N . GLN A 1 95 ? 12.992 -7.246 -9.169 1.00 92.44 95 GLN A N 1
ATOM 759 C CA . GLN A 1 95 ? 12.580 -6.991 -10.557 1.00 92.44 95 GLN A CA 1
ATOM 760 C C . GLN A 1 95 ? 13.112 -5.660 -11.091 1.00 92.44 95 GLN A C 1
ATOM 762 O O . GLN A 1 95 ? 13.640 -5.611 -12.198 1.00 92.44 95 GLN A O 1
ATOM 767 N N . TYR A 1 96 ? 12.990 -4.578 -10.320 1.00 93.81 96 TYR A N 1
ATOM 768 C CA . TYR A 1 96 ? 13.516 -3.287 -10.761 1.00 93.81 96 TYR A CA 1
ATOM 769 C C . TYR A 1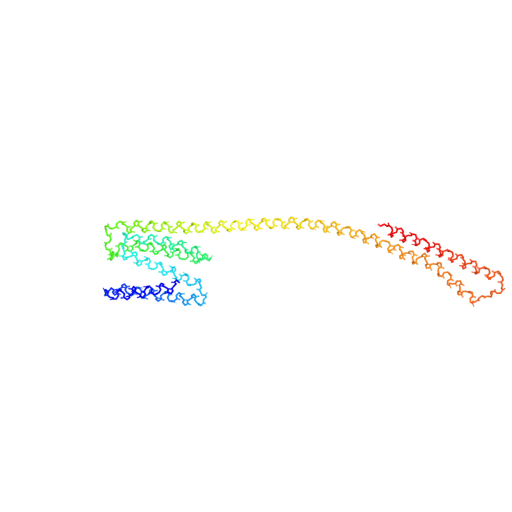 96 ? 15.039 -3.197 -10.583 1.00 93.81 96 TYR A C 1
ATOM 771 O O . TYR A 1 96 ? 15.692 -2.546 -11.390 1.00 93.81 96 TYR A O 1
ATOM 779 N N . LEU A 1 97 ? 15.633 -3.887 -9.594 1.00 95.62 97 LEU A N 1
ATOM 780 C CA . LEU A 1 97 ? 17.094 -3.943 -9.447 1.00 95.62 97 LEU A CA 1
ATOM 781 C C . LEU A 1 97 ? 17.762 -4.701 -10.597 1.00 95.62 97 LEU A C 1
ATOM 783 O O . LEU A 1 97 ? 18.791 -4.251 -11.094 1.00 95.62 97 LEU A O 1
ATOM 787 N N . S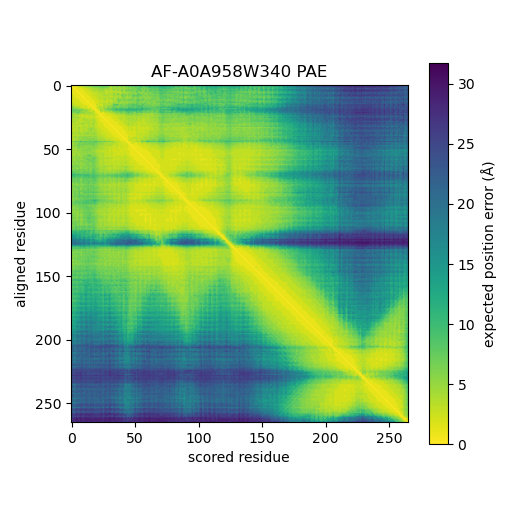ER A 1 98 ? 17.189 -5.824 -11.047 1.00 95.94 98 SER A N 1
ATOM 788 C CA . SER A 1 98 ? 17.754 -6.564 -12.179 1.00 95.94 98 SER A CA 1
ATOM 789 C C . SER A 1 98 ? 17.711 -5.744 -13.469 1.00 95.94 98 SER A C 1
ATOM 791 O O . SER A 1 98 ? 18.703 -5.710 -14.193 1.00 95.94 98 SER A O 1
ATOM 793 N N . LEU A 1 99 ? 16.608 -5.033 -13.731 1.00 95.62 99 LEU A N 1
ATOM 794 C CA . LEU A 1 99 ? 16.475 -4.141 -14.889 1.00 95.62 99 LEU A CA 1
ATOM 795 C C . LEU A 1 99 ? 17.392 -2.916 -14.795 1.00 95.62 99 LEU A C 1
ATOM 797 O O . LEU A 1 99 ? 17.964 -2.521 -15.805 1.00 95.62 99 LEU A O 1
ATOM 801 N N . PHE A 1 100 ? 17.587 -2.359 -13.597 1.00 96.50 100 PHE A N 1
ATOM 802 C CA . PHE A 1 100 ? 18.550 -1.281 -13.369 1.00 96.50 100 PHE A CA 1
ATOM 803 C C . PHE A 1 100 ? 19.974 -1.731 -13.719 1.00 96.50 100 PHE A C 1
ATOM 805 O O . PHE A 1 100 ? 20.653 -1.084 -14.512 1.00 96.50 100 PHE A O 1
ATOM 812 N N . ILE A 1 101 ? 20.414 -2.874 -13.180 1.00 96.88 101 ILE A N 1
ATOM 813 C CA . ILE A 1 101 ? 21.751 -3.423 -13.448 1.00 96.88 101 ILE A CA 1
ATOM 814 C C . ILE A 1 101 ? 21.917 -3.737 -14.937 1.00 96.88 101 ILE A C 1
ATOM 816 O O . ILE A 1 101 ? 22.961 -3.430 -15.512 1.00 96.88 101 ILE A O 1
ATOM 820 N N . PHE A 1 102 ? 20.892 -4.324 -15.561 1.00 96.94 102 PHE A N 1
ATOM 821 C CA . PHE A 1 102 ? 20.893 -4.636 -16.986 1.00 96.94 102 PHE A CA 1
ATOM 822 C C . PHE A 1 102 ? 21.010 -3.367 -17.842 1.00 96.94 102 PHE A C 1
ATOM 824 O O . PHE A 1 102 ? 21.888 -3.304 -18.696 1.00 96.94 102 PHE A O 1
ATOM 831 N N . SER A 1 103 ? 20.216 -2.331 -17.552 1.00 96.50 103 SER A N 1
ATOM 832 C CA . SER A 1 103 ? 20.267 -1.043 -18.256 1.00 96.50 103 SER A CA 1
ATOM 833 C C . SER A 1 103 ? 21.641 -0.373 -18.136 1.00 96.50 103 SER A C 1
ATOM 835 O O . SER A 1 103 ? 22.249 -0.025 -19.146 1.00 96.50 103 SER A O 1
ATOM 837 N N . ILE A 1 104 ? 22.200 -0.280 -16.923 1.00 96.81 104 ILE A N 1
ATOM 838 C CA . ILE A 1 104 ? 23.523 0.333 -16.710 1.00 96.81 104 ILE A CA 1
ATO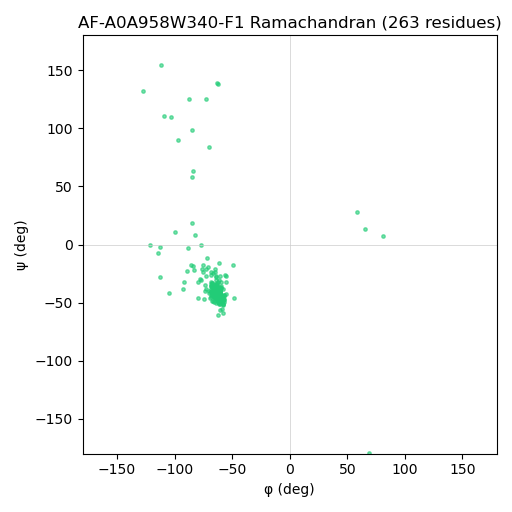M 839 C C . ILE A 1 104 ? 24.638 -0.476 -17.384 1.00 96.81 104 ILE A C 1
ATOM 841 O O . ILE A 1 104 ? 25.570 0.095 -17.948 1.00 96.81 104 ILE A O 1
ATOM 845 N N . SER A 1 105 ? 24.533 -1.805 -17.378 1.00 96.88 105 SER A N 1
ATOM 846 C CA . SER A 1 105 ? 25.487 -2.678 -18.066 1.00 96.88 105 SER A CA 1
ATOM 847 C C . SER A 1 105 ? 25.424 -2.490 -19.586 1.00 96.88 105 SER A C 1
ATOM 849 O O . SER A 1 105 ? 26.466 -2.388 -20.230 1.00 96.88 105 SER A O 1
ATOM 851 N N . CYS A 1 106 ? 24.221 -2.369 -20.159 1.00 96.31 106 CYS A N 1
ATOM 852 C CA . CYS A 1 106 ? 24.023 -2.035 -21.569 1.00 96.31 106 CYS A CA 1
ATOM 853 C C . CYS A 1 106 ? 24.561 -0.642 -21.916 1.00 96.31 106 CYS A C 1
ATOM 855 O O . CYS A 1 106 ? 25.235 -0.507 -22.932 1.00 96.31 106 CYS A O 1
ATOM 857 N N . PHE A 1 107 ? 24.354 0.365 -21.064 1.00 96.12 107 PHE A N 1
ATOM 858 C CA . PHE A 1 107 ? 24.916 1.705 -21.251 1.00 96.12 107 PHE A CA 1
ATOM 859 C C . PHE A 1 107 ? 26.451 1.683 -21.327 1.00 96.12 107 PHE A C 1
ATOM 861 O O . PHE A 1 107 ? 27.041 2.229 -22.261 1.00 96.12 107 PHE A O 1
ATOM 868 N N . ILE A 1 108 ? 27.109 1.003 -20.379 1.00 95.44 108 ILE A N 1
ATOM 869 C CA . ILE A 1 108 ? 28.574 0.862 -20.373 1.00 95.44 108 ILE A CA 1
ATOM 870 C C . ILE A 1 108 ? 29.042 0.112 -21.626 1.00 95.44 108 ILE A C 1
ATOM 872 O O . ILE A 1 108 ? 29.990 0.541 -22.283 1.00 95.44 108 ILE A O 1
ATOM 876 N N . ALA A 1 109 ? 28.364 -0.982 -21.984 1.00 95.31 109 ALA A N 1
ATOM 877 C CA . ALA A 1 109 ? 28.689 -1.755 -23.177 1.00 95.31 109 ALA A CA 1
ATOM 878 C C . ALA A 1 109 ? 28.571 -0.911 -24.456 1.00 95.31 109 ALA A C 1
ATOM 880 O O . ALA A 1 109 ? 29.472 -0.946 -25.287 1.00 95.31 109 ALA A O 1
ATOM 881 N N . VAL A 1 110 ? 27.514 -0.106 -24.591 1.00 94.38 110 VAL A N 1
ATOM 882 C CA . VAL A 1 110 ? 27.319 0.816 -25.722 1.00 94.38 110 VAL A CA 1
ATOM 883 C C . VAL A 1 110 ? 28.449 1.844 -25.798 1.00 94.38 110 VAL A C 1
ATOM 885 O O . VAL A 1 110 ? 29.018 2.029 -26.872 1.00 94.38 110 VAL A O 1
ATOM 888 N N . LYS A 1 111 ? 28.843 2.452 -24.670 1.00 92.12 111 LYS A N 1
ATOM 889 C CA . LYS A 1 111 ? 29.967 3.404 -24.635 1.00 92.12 111 LYS A CA 1
ATOM 890 C C . LYS A 1 111 ? 31.289 2.782 -25.084 1.00 92.12 111 LYS A C 1
ATOM 892 O O . LYS A 1 111 ? 32.064 3.439 -25.771 1.00 92.12 111 LYS A O 1
ATOM 897 N N . ILE A 1 112 ? 31.540 1.522 -24.727 1.00 93.12 112 ILE A N 1
ATOM 898 C CA . ILE A 1 112 ? 32.716 0.783 -25.207 1.00 93.12 112 ILE A CA 1
ATOM 899 C C . ILE A 1 112 ? 32.586 0.503 -26.711 1.00 93.12 112 ILE A C 1
ATOM 901 O O . ILE A 1 112 ? 33.534 0.713 -27.464 1.00 93.12 112 ILE A O 1
ATOM 905 N N . LEU A 1 113 ? 31.4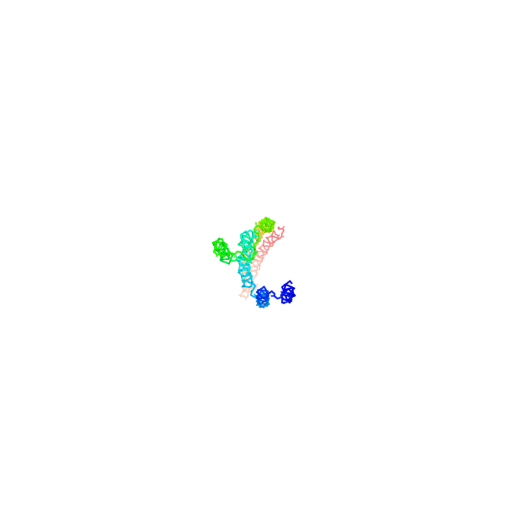10 0.062 -27.164 1.00 91.31 113 LEU A N 1
ATOM 906 C CA . LEU A 1 113 ? 31.159 -0.293 -28.563 1.00 91.31 113 LEU A CA 1
ATOM 907 C C . LEU A 1 113 ? 31.290 0.889 -29.525 1.00 91.31 113 LEU A C 1
ATOM 909 O O . LEU A 1 113 ? 31.684 0.661 -30.666 1.00 91.31 113 LEU A O 1
ATOM 913 N N . TYR A 1 114 ? 31.056 2.127 -29.082 1.00 89.75 114 TYR A N 1
ATOM 914 C CA . TYR A 1 114 ? 31.301 3.319 -29.903 1.00 89.75 114 TYR A CA 1
ATOM 915 C C . TYR A 1 114 ? 32.741 3.421 -30.427 1.00 89.75 114 TYR A C 1
ATOM 917 O O . TYR A 1 114 ? 32.956 3.995 -31.488 1.00 89.75 114 TYR A O 1
ATOM 925 N N . GLN A 1 115 ? 33.727 2.833 -29.740 1.00 87.00 115 GLN A N 1
ATOM 926 C CA . GLN A 1 115 ? 35.120 2.827 -30.208 1.00 87.00 115 GLN A CA 1
ATOM 927 C C . GLN A 1 115 ? 35.374 1.828 -31.347 1.00 87.00 115 GLN A C 1
ATOM 929 O O . GLN A 1 115 ? 36.361 1.957 -32.068 1.00 87.00 115 GLN A O 1
ATOM 934 N N . TYR A 1 116 ? 34.513 0.818 -31.493 1.00 87.44 116 TYR A N 1
ATOM 935 C CA . TYR A 1 116 ? 34.716 -0.310 -32.407 1.00 87.44 116 TYR A CA 1
ATOM 936 C C . TYR A 1 116 ? 33.723 -0.339 -33.568 1.00 87.44 116 TYR A C 1
ATOM 938 O O . TYR A 1 116 ? 34.035 -0.882 -34.627 1.00 87.44 116 TYR A O 1
ATOM 946 N N . VAL A 1 117 ? 32.523 0.205 -33.368 1.00 83.31 117 VAL A N 1
ATOM 947 C CA . VAL A 1 117 ? 31.438 0.181 -34.347 1.00 83.31 117 VAL A CA 1
ATOM 948 C C . VAL A 1 117 ? 31.250 1.595 -34.894 1.00 83.31 117 VAL A C 1
ATOM 950 O O . VAL A 1 117 ? 30.793 2.460 -34.145 1.00 83.31 117 VAL A O 1
ATOM 953 N N . PRO A 1 118 ? 31.584 1.855 -36.174 1.00 78.81 118 PRO A N 1
ATOM 954 C CA . PRO A 1 118 ? 31.291 3.144 -36.782 1.00 78.81 118 PRO A CA 1
ATOM 955 C C . PRO A 1 118 ? 29.774 3.358 -36.821 1.00 78.81 118 PRO A C 1
ATOM 957 O O . PRO A 1 118 ? 29.013 2.428 -37.106 1.00 78.81 118 PRO A O 1
ATOM 960 N N . SER A 1 119 ? 29.335 4.581 -36.527 1.00 80.25 119 SER A N 1
ATOM 961 C CA . SER A 1 119 ? 27.920 4.941 -36.563 1.00 80.25 119 SER A CA 1
ATOM 962 C C . SER A 1 119 ? 27.353 4.802 -37.970 1.00 80.25 119 SER A C 1
ATOM 964 O O . SER A 1 119 ? 27.983 5.185 -38.952 1.00 80.25 119 SER A O 1
ATOM 966 N N . MET A 1 120 ? 26.138 4.263 -38.071 1.00 71.56 120 MET A N 1
ATOM 967 C CA . MET A 1 120 ? 25.466 4.079 -39.361 1.00 71.56 120 MET A CA 1
ATOM 968 C C . MET A 1 120 ? 24.882 5.397 -39.891 1.00 71.56 120 MET A C 1
ATOM 970 O O . MET A 1 120 ? 24.807 5.601 -41.101 1.00 71.56 120 MET A O 1
ATOM 974 N N . LEU A 1 121 ? 24.481 6.294 -38.985 1.00 69.75 121 LEU A N 1
ATOM 975 C CA . LEU A 1 121 ? 24.157 7.685 -39.280 1.00 69.75 121 LEU A CA 1
ATOM 976 C C . LEU A 1 121 ? 25.308 8.589 -38.828 1.00 69.75 121 LEU A C 1
ATOM 978 O O . LEU A 1 121 ? 25.494 8.798 -37.631 1.00 69.75 121 LEU A O 1
ATOM 982 N N . ASP A 1 122 ? 26.036 9.175 -39.782 1.00 64.44 122 ASP A N 1
ATOM 983 C CA . ASP A 1 122 ? 27.010 10.238 -39.504 1.00 64.44 122 ASP A CA 1
ATOM 984 C C . ASP A 1 122 ? 26.283 11.529 -39.103 1.00 64.44 122 ASP A C 1
ATOM 986 O O . ASP A 1 122 ? 26.018 12.431 -39.900 1.00 64.44 122 ASP A O 1
ATOM 990 N N . LEU A 1 123 ? 25.945 11.616 -37.818 1.00 65.56 123 LEU A N 1
ATOM 991 C CA . LEU A 1 123 ? 25.380 12.804 -37.177 1.00 65.56 123 LEU A CA 1
ATOM 992 C C . LEU A 1 123 ? 26.465 13.798 -36.725 1.00 65.56 123 LEU A C 1
ATOM 994 O O . LEU A 1 123 ? 26.170 14.675 -35.916 1.00 65.56 123 LEU A O 1
ATOM 998 N N . GLU A 1 124 ? 27.696 13.716 -37.255 1.00 58.62 124 GLU A N 1
ATOM 999 C CA . GLU A 1 124 ? 28.891 14.481 -36.830 1.00 58.62 124 GLU A CA 1
ATOM 1000 C C . GLU A 1 124 ? 28.697 16.006 -36.689 1.00 58.62 124 GLU A C 1
ATOM 1002 O O . GLU A 1 124 ? 29.499 16.674 -36.040 1.00 58.62 124 GLU A O 1
ATOM 1007 N N . ARG A 1 125 ? 27.639 16.590 -37.267 1.00 58.22 125 ARG A N 1
ATOM 1008 C CA . ARG A 1 125 ? 27.342 18.033 -37.181 1.00 58.22 125 ARG A CA 1
ATOM 1009 C C . ARG A 1 125 ? 25.986 18.397 -36.581 1.00 58.22 125 ARG A C 1
ATOM 1011 O O . ARG A 1 125 ? 25.675 19.584 -36.485 1.00 58.22 125 ARG A O 1
ATOM 1018 N N . GLN A 1 126 ? 25.164 17.432 -36.180 1.00 66.44 126 GLN A N 1
ATOM 1019 C CA . GLN A 1 126 ? 23.841 17.723 -35.627 1.00 66.44 126 GLN A CA 1
ATOM 1020 C C . GLN A 1 126 ? 23.885 17.718 -34.097 1.00 66.44 126 GLN A C 1
ATOM 1022 O O . GLN A 1 126 ? 23.635 16.712 -33.450 1.00 66.44 126 GLN A O 1
ATOM 1027 N N . LEU A 1 127 ? 24.151 18.888 -33.510 1.00 73.56 127 LEU A N 1
ATOM 1028 C CA . LEU A 1 127 ? 24.099 19.098 -32.054 1.00 73.56 127 LEU A CA 1
ATOM 1029 C C . LEU A 1 127 ? 22.672 18.982 -31.484 1.00 73.56 127 LEU A C 1
ATOM 1031 O O . LEU A 1 127 ? 22.485 18.696 -30.305 1.00 73.56 127 LEU A O 1
ATOM 1035 N N . PHE A 1 128 ? 21.656 19.217 -32.317 1.00 83.88 128 PHE A N 1
ATOM 1036 C CA . PHE A 1 128 ? 20.253 19.211 -31.906 1.00 83.88 128 PHE A CA 1
ATOM 1037 C C . PHE A 1 128 ? 19.777 17.879 -31.287 1.00 83.88 128 PHE A C 1
ATOM 1039 O O . PHE A 1 128 ? 19.304 17.930 -30.153 1.00 83.88 128 PHE A O 1
ATOM 1046 N N . PRO A 1 129 ? 19.896 16.705 -31.948 1.00 83.62 129 PRO A N 1
ATOM 1047 C CA . PRO A 1 129 ? 19.450 15.427 -31.382 1.00 83.62 129 PRO A CA 1
ATOM 1048 C C . PRO A 1 129 ? 20.135 15.098 -30.052 1.00 83.62 129 PRO A C 1
ATOM 1050 O O . PRO A 1 129 ? 19.464 14.657 -29.119 1.00 83.62 129 PRO A O 1
ATOM 1053 N N . TYR A 1 130 ? 21.429 15.404 -29.929 1.00 87.56 130 TYR A N 1
ATOM 1054 C CA . TYR A 1 130 ? 22.190 15.205 -28.699 1.00 87.56 130 TYR A CA 1
ATOM 1055 C C . TYR A 1 130 ? 21.578 15.961 -27.510 1.00 87.56 130 TYR A C 1
ATOM 1057 O O . TYR A 1 130 ? 21.161 15.361 -26.517 1.00 87.56 130 TYR A O 1
ATOM 1065 N N . TYR A 1 131 ? 21.464 17.290 -27.621 1.00 89.69 131 TYR A N 1
ATOM 1066 C CA . TYR A 1 131 ? 20.915 18.117 -26.543 1.00 89.69 131 TYR A CA 1
ATOM 1067 C C . TYR A 1 131 ? 19.422 17.872 -26.321 1.00 89.69 131 TYR A C 1
ATOM 1069 O O . TYR A 1 131 ? 18.955 17.952 -25.184 1.00 89.69 131 TYR A O 1
ATOM 1077 N N . PHE A 1 132 ? 18.676 17.542 -27.377 1.00 89.94 132 PHE A N 1
ATOM 1078 C CA . PHE A 1 132 ? 17.268 17.181 -27.267 1.00 89.94 132 PHE A CA 1
ATOM 1079 C C . PHE A 1 132 ? 17.079 15.924 -26.413 1.00 89.94 132 PHE A C 1
ATOM 1081 O O . PHE A 1 132 ? 16.266 15.945 -25.494 1.00 89.94 132 PHE A O 1
ATOM 1088 N N . ASN A 1 133 ? 17.855 14.863 -26.649 1.00 90.81 133 ASN A N 1
ATOM 1089 C CA . ASN A 1 133 ? 17.745 13.621 -25.881 1.00 90.81 133 ASN A CA 1
ATOM 1090 C C . ASN A 1 133 ? 18.200 13.783 -24.421 1.00 90.81 133 ASN A C 1
ATOM 1092 O O . ASN A 1 133 ? 17.582 13.217 -23.513 1.00 90.81 133 ASN A O 1
ATOM 1096 N N . ILE A 1 134 ? 19.203 14.626 -24.153 1.00 91.44 134 ILE A N 1
ATOM 1097 C CA . ILE A 1 134 ? 19.558 15.022 -22.779 1.00 91.44 134 ILE A CA 1
ATOM 1098 C C . ILE A 1 134 ? 18.389 15.757 -22.107 1.00 91.44 134 ILE A C 1
ATOM 1100 O O . ILE A 1 134 ? 17.993 15.414 -20.994 1.00 91.44 134 ILE A O 1
ATOM 1104 N N . ALA A 1 135 ? 17.801 16.752 -22.774 1.00 93.94 135 ALA A N 1
ATOM 1105 C CA . ALA A 1 135 ? 16.682 17.505 -22.215 1.00 93.94 135 ALA A CA 1
ATOM 1106 C C . ALA A 1 135 ? 15.445 16.615 -22.003 1.00 93.94 135 ALA A C 1
ATOM 1108 O O . ALA A 1 135 ? 14.787 16.704 -20.966 1.00 93.94 135 ALA A O 1
ATOM 1109 N N . ALA A 1 136 ? 15.155 15.722 -22.953 1.00 92.56 136 ALA A N 1
ATOM 1110 C CA . ALA A 1 136 ? 14.045 14.782 -22.886 1.00 92.56 136 ALA A CA 1
ATOM 1111 C C . ALA A 1 136 ? 14.224 13.775 -21.741 1.00 92.56 136 ALA A C 1
ATOM 1113 O O . ALA A 1 136 ? 13.297 13.576 -20.956 1.00 92.56 136 ALA A O 1
ATOM 1114 N N . SER A 1 137 ? 15.415 13.187 -21.590 1.00 93.12 137 SER A N 1
ATOM 1115 C CA . SER A 1 137 ? 15.699 12.262 -20.485 1.00 93.12 137 SER A CA 1
ATOM 1116 C C . SER A 1 137 ? 15.591 12.951 -19.122 1.00 93.12 137 SER A C 1
ATOM 1118 O O . SER A 1 137 ? 14.915 12.437 -18.228 1.00 93.12 137 SER A O 1
ATOM 1120 N N . ALA A 1 138 ? 16.148 14.157 -18.976 1.00 94.50 138 ALA A N 1
ATOM 1121 C CA . ALA A 1 138 ? 16.024 14.951 -17.756 1.00 94.50 138 ALA A CA 1
ATOM 1122 C C . ALA A 1 138 ? 14.558 15.295 -17.431 1.00 94.50 138 ALA A C 1
ATOM 1124 O O . ALA A 1 138 ? 14.125 15.151 -16.284 1.00 94.50 138 ALA A O 1
ATOM 1125 N N . ALA A 1 139 ? 13.771 15.693 -18.436 1.00 94.88 139 ALA A N 1
ATOM 1126 C CA . ALA A 1 139 ? 12.352 15.992 -18.275 1.00 94.88 139 ALA A CA 1
ATOM 1127 C C . ALA A 1 139 ? 11.542 14.755 -17.851 1.00 94.88 139 ALA A C 1
ATOM 1129 O O . ALA A 1 139 ? 10.705 14.853 -16.953 1.00 94.88 139 ALA A O 1
ATOM 1130 N N . LEU A 1 140 ? 11.814 13.586 -18.442 1.00 92.81 140 LEU A N 1
ATOM 1131 C CA . LEU A 1 140 ? 11.148 12.328 -18.090 1.00 92.81 140 LEU A CA 1
ATOM 1132 C C . LEU A 1 140 ? 11.483 11.879 -16.663 1.00 92.81 140 LEU A C 1
ATOM 1134 O O . LEU A 1 140 ? 10.580 11.470 -15.931 1.00 92.81 140 LEU A O 1
ATOM 1138 N N . ILE A 1 141 ? 12.743 12.006 -16.236 1.00 93.62 141 ILE A N 1
ATOM 1139 C CA . ILE A 1 141 ? 13.152 11.700 -14.855 1.00 93.62 141 ILE A CA 1
ATOM 1140 C C . ILE A 1 141 ? 12.473 12.658 -13.873 1.00 93.62 141 ILE A C 1
ATOM 1142 O O . ILE A 1 141 ? 11.909 12.213 -12.873 1.00 93.62 141 ILE A O 1
ATOM 1146 N N . TYR A 1 142 ? 12.472 13.962 -14.166 1.00 94.31 142 TYR A N 1
ATOM 1147 C CA . TYR A 1 142 ? 11.814 14.961 -13.322 1.00 94.31 142 TYR A CA 1
ATOM 1148 C C . TYR A 1 142 ? 10.307 14.704 -13.203 1.00 94.31 142 TYR A C 1
ATOM 1150 O O . TYR A 1 142 ? 9.756 14.723 -12.101 1.00 94.31 142 TYR A O 1
ATOM 1158 N N . PHE A 1 143 ? 9.642 14.406 -14.322 1.00 92.56 143 PHE A N 1
ATOM 1159 C CA . PHE A 1 143 ? 8.222 14.069 -14.336 1.00 92.56 143 PHE A CA 1
ATOM 1160 C C . PHE A 1 143 ? 7.934 12.781 -13.554 1.00 92.56 143 PHE A C 1
ATOM 1162 O O . PHE A 1 143 ? 7.022 12.758 -12.726 1.00 92.56 143 PHE A O 1
ATOM 1169 N N . GLY A 1 144 ? 8.745 11.736 -13.748 1.00 90.00 144 GLY A N 1
ATOM 1170 C CA . GLY A 1 144 ? 8.648 10.483 -12.998 1.00 90.00 144 GLY A CA 1
ATOM 1171 C C . GLY A 1 144 ? 8.801 10.692 -11.489 1.00 90.00 144 GLY A C 1
ATOM 1172 O O . GLY A 1 144 ? 7.992 10.188 -10.708 1.00 90.00 144 GLY A O 1
ATOM 1173 N N . TYR A 1 145 ? 9.770 11.510 -11.071 1.00 91.19 145 TYR A N 1
ATOM 1174 C CA . TYR A 1 145 ? 9.935 11.901 -9.670 1.00 91.19 145 TYR A CA 1
ATOM 1175 C C . TYR A 1 145 ? 8.739 12.709 -9.145 1.00 91.19 145 TYR A C 1
ATOM 1177 O O . TYR A 1 145 ? 8.279 12.484 -8.026 1.00 91.19 145 TYR A O 1
ATOM 1185 N N . GLY A 1 146 ? 8.190 13.619 -9.955 1.00 92.00 146 GLY A N 1
ATOM 1186 C CA . GLY A 1 146 ? 6.992 14.387 -9.616 1.00 92.00 146 GLY A CA 1
ATOM 1187 C C . GLY A 1 146 ? 5.768 13.502 -9.362 1.00 92.00 146 GLY A C 1
ATOM 1188 O O . GLY A 1 146 ? 5.050 13.717 -8.382 1.00 92.00 146 GLY A O 1
ATOM 1189 N N . LEU A 1 147 ? 5.559 12.471 -10.190 1.00 90.06 147 LEU A N 1
ATOM 1190 C CA . LEU A 1 147 ? 4.511 11.468 -9.975 1.00 90.06 147 LEU A CA 1
ATOM 1191 C C . LEU A 1 147 ? 4.726 10.702 -8.667 1.00 90.06 147 LEU A C 1
ATOM 1193 O O . LEU A 1 147 ? 3.793 10.579 -7.874 1.00 90.06 147 LEU A O 1
ATOM 1197 N N . PHE A 1 148 ? 5.959 10.260 -8.406 1.00 88.88 148 PHE A N 1
ATOM 1198 C CA . PHE A 1 148 ? 6.303 9.557 -7.171 1.00 88.88 148 PHE A CA 1
ATOM 1199 C C . PHE A 1 148 ? 6.046 10.419 -5.929 1.00 88.88 148 PHE A C 1
ATOM 1201 O O . PHE A 1 148 ? 5.412 9.977 -4.973 1.00 88.88 148 PHE A O 1
ATOM 1208 N N . LYS A 1 149 ? 6.475 11.686 -5.963 1.00 92.50 149 LYS A N 1
ATOM 1209 C CA . LYS A 1 149 ? 6.254 12.644 -4.875 1.00 92.50 149 LYS A CA 1
ATOM 1210 C C . LYS A 1 149 ? 4.765 12.874 -4.619 1.00 92.50 149 LYS A C 1
ATOM 1212 O O . LYS A 1 149 ? 4.350 12.928 -3.464 1.00 92.50 149 LYS A O 1
ATOM 1217 N N . LYS A 1 150 ? 3.961 13.007 -5.677 1.00 91.94 150 LYS A N 1
ATOM 1218 C CA . LYS A 1 150 ? 2.510 13.196 -5.559 1.00 91.94 150 LYS A CA 1
ATOM 1219 C C . LYS A 1 150 ? 1.839 11.998 -4.886 1.00 91.94 150 LYS A C 1
ATOM 1221 O O . LYS A 1 150 ? 1.024 12.201 -3.988 1.00 91.94 150 LYS A O 1
ATOM 1226 N N . GLU A 1 151 ? 2.189 10.779 -5.292 1.00 89.06 151 GLU A N 1
ATOM 1227 C CA . GLU A 1 151 ? 1.605 9.566 -4.711 1.00 89.06 151 GLU A CA 1
ATOM 1228 C C . GLU A 1 151 ? 2.043 9.372 -3.254 1.00 89.06 151 GLU A C 1
ATOM 1230 O O . GLU A 1 151 ? 1.216 9.073 -2.394 1.00 89.06 151 GLU A O 1
ATOM 1235 N N . HIS A 1 152 ? 3.314 9.648 -2.943 1.00 91.75 152 HIS A N 1
ATOM 1236 C CA . HIS A 1 152 ? 3.820 9.617 -1.571 1.00 91.75 152 HIS A CA 1
ATOM 1237 C C . HIS A 1 152 ? 3.063 10.590 -0.657 1.00 91.75 152 HIS A C 1
ATOM 1239 O O . HIS A 1 152 ? 2.606 10.201 0.415 1.00 91.75 152 HIS A O 1
ATOM 1245 N N . LEU A 1 153 ? 2.886 11.845 -1.087 1.00 95.50 153 LEU A N 1
ATOM 1246 C CA . LEU A 1 153 ? 2.154 12.849 -0.308 1.00 95.50 153 LEU A CA 1
ATOM 1247 C C . LEU A 1 153 ? 0.695 12.444 -0.078 1.00 95.50 153 LEU A C 1
ATOM 1249 O O . LEU A 1 153 ? 0.161 12.647 1.010 1.00 95.50 153 LEU A O 1
ATOM 1253 N N . LYS A 1 154 ? 0.046 11.844 -1.081 1.00 95.12 154 LYS A N 1
ATOM 1254 C CA . LYS A 1 154 ? -1.323 11.341 -0.941 1.00 95.12 154 LYS A CA 1
ATOM 1255 C C . LYS A 1 154 ? -1.402 10.218 0.096 1.00 95.12 154 LYS A C 1
ATOM 1257 O O . LYS A 1 154 ? -2.254 10.274 0.978 1.00 95.12 154 LYS A O 1
ATOM 1262 N N . HIS A 1 155 ? -0.488 9.250 0.034 1.00 94.00 155 HIS A N 1
ATOM 1263 C CA . HIS A 1 155 ? -0.406 8.184 1.032 1.00 94.00 155 HIS A CA 1
ATOM 1264 C C . HIS A 1 155 ? -0.149 8.716 2.442 1.00 94.00 155 HIS A C 1
ATOM 1266 O O . HIS A 1 155 ? -0.757 8.235 3.394 1.00 94.00 155 HIS A O 1
ATOM 1272 N N . GLU A 1 156 ? 0.705 9.725 2.584 1.00 95.88 156 GLU A N 1
ATOM 1273 C CA . GLU A 1 156 ? 0.981 10.368 3.868 1.00 95.88 156 GLU A CA 1
ATOM 1274 C C . GLU A 1 156 ? -0.260 11.077 4.436 1.00 95.88 156 GLU A C 1
ATOM 1276 O O . GLU A 1 156 ? -0.577 10.934 5.618 1.00 95.88 156 GLU A O 1
ATOM 1281 N N . MET A 1 157 ? -1.019 11.783 3.591 1.00 96.44 157 MET A N 1
ATOM 1282 C CA . MET A 1 157 ? -2.291 12.398 3.985 1.00 96.44 157 MET A CA 1
ATOM 1283 C C . MET A 1 157 ? -3.325 11.357 4.424 1.00 96.44 157 MET A C 1
ATOM 1285 O O . MET A 1 157 ? -3.984 11.543 5.448 1.00 96.44 157 MET A O 1
ATOM 1289 N N . ASP A 1 158 ? -3.472 10.269 3.668 1.00 96.75 158 ASP A N 1
ATOM 1290 C CA . ASP A 1 158 ? -4.418 9.200 3.993 1.00 96.75 158 ASP A CA 1
ATOM 1291 C C . ASP A 1 158 ? -4.022 8.481 5.290 1.00 96.75 158 ASP A C 1
ATOM 1293 O O . ASP A 1 158 ? -4.881 8.200 6.129 1.00 96.75 158 ASP A O 1
ATOM 1297 N N . LEU A 1 159 ? -2.723 8.261 5.510 1.00 97.00 159 LEU A N 1
ATOM 1298 C CA . LEU A 1 159 ? -2.201 7.685 6.747 1.00 97.00 159 LEU A CA 1
ATOM 1299 C C . LEU A 1 159 ? -2.480 8.590 7.954 1.00 97.00 159 LEU A C 1
ATOM 1301 O O . LEU A 1 159 ? -2.919 8.108 9.000 1.00 97.00 159 LEU A O 1
ATOM 1305 N N . ASN A 1 160 ? -2.281 9.902 7.810 1.00 97.31 160 ASN A N 1
ATOM 1306 C CA . ASN A 1 160 ? -2.572 10.863 8.873 1.00 97.31 160 ASN A CA 1
ATOM 1307 C C . ASN A 1 160 ? -4.068 10.910 9.213 1.00 97.31 160 ASN A C 1
ATOM 1309 O O . ASN A 1 160 ? -4.416 10.894 10.394 1.00 97.31 160 ASN A O 1
ATOM 1313 N N . LYS A 1 161 ? -4.957 10.864 8.211 1.00 97.12 161 LYS A N 1
ATOM 1314 C CA . LYS A 1 161 ? -6.410 10.762 8.437 1.00 97.12 161 LYS A CA 1
ATOM 1315 C C . LYS A 1 161 ? -6.791 9.484 9.180 1.00 97.12 161 LYS A C 1
ATOM 1317 O O . LYS A 1 161 ? -7.578 9.534 10.121 1.00 97.12 161 LYS A O 1
ATOM 1322 N N . GLN A 1 162 ? -6.232 8.338 8.784 1.00 96.69 162 GLN A N 1
ATOM 1323 C CA . GLN A 1 162 ? -6.487 7.071 9.476 1.00 96.69 162 GLN A CA 1
ATOM 1324 C C . GLN A 1 162 ? -6.008 7.123 10.927 1.00 96.69 162 GLN A C 1
ATOM 1326 O O . GLN A 1 162 ? -6.717 6.675 11.826 1.00 96.69 162 GLN A O 1
ATOM 1331 N N . LYS A 1 163 ? -4.836 7.714 11.174 1.00 97.56 163 LYS A N 1
ATOM 1332 C CA . LYS A 1 163 ? -4.296 7.894 12.524 1.00 97.56 163 LYS A CA 1
ATOM 1333 C C . LYS A 1 163 ? -5.214 8.751 13.398 1.00 97.56 163 LYS A C 1
ATOM 1335 O O . LYS A 1 163 ? -5.462 8.384 14.543 1.00 97.56 163 LYS A O 1
ATOM 1340 N N . GLU A 1 164 ? -5.737 9.851 12.863 1.00 97.50 164 GLU A N 1
ATOM 1341 C CA . GLU A 1 164 ? -6.692 10.714 13.567 1.00 97.50 164 GLU A CA 1
ATOM 1342 C C . GLU A 1 164 ? -8.004 9.974 13.877 1.00 97.50 164 GLU A C 1
ATOM 1344 O O . GLU A 1 164 ? -8.477 9.999 15.011 1.00 97.50 164 GLU A O 1
ATOM 1349 N N . MET A 1 165 ? -8.550 9.224 12.913 1.00 97.25 165 MET A N 1
ATOM 1350 C CA . MET A 1 165 ? -9.745 8.399 13.132 1.00 97.25 165 MET A CA 1
ATOM 1351 C C . MET A 1 165 ? -9.534 7.350 14.228 1.00 97.25 165 MET A C 1
ATOM 1353 O O . MET A 1 165 ? -10.392 7.192 15.094 1.00 97.25 165 MET A O 1
ATOM 1357 N N . VAL A 1 166 ? -8.396 6.651 14.215 1.00 97.88 166 VAL A N 1
ATOM 1358 C CA . VAL A 1 166 ? -8.051 5.651 15.237 1.00 97.88 166 VAL A CA 1
ATOM 1359 C C . VAL A 1 166 ? -7.911 6.301 16.614 1.00 97.88 166 VAL A C 1
ATOM 1361 O O . VAL A 1 166 ? -8.378 5.741 17.606 1.00 97.88 166 VAL A O 1
ATOM 1364 N N . GLN A 1 167 ? -7.311 7.490 16.691 1.00 97.56 167 GLN A N 1
ATOM 1365 C CA . GLN A 1 167 ? -7.188 8.233 17.943 1.00 97.56 167 GLN A CA 1
ATOM 1366 C C . GLN A 1 167 ? -8.565 8.643 18.492 1.00 97.56 167 GLN A C 1
ATOM 1368 O O . GLN A 1 167 ? -8.859 8.368 19.655 1.00 97.56 167 GLN A O 1
ATOM 1373 N N . ASN A 1 168 ? -9.445 9.183 17.647 1.00 97.25 168 ASN A N 1
ATOM 1374 C CA . ASN A 1 168 ? -10.811 9.544 18.039 1.00 97.25 168 ASN A CA 1
ATOM 1375 C C . ASN A 1 168 ? -11.622 8.314 18.485 1.00 97.25 168 ASN A C 1
ATOM 1377 O O . ASN A 1 168 ? -12.311 8.349 19.503 1.00 97.25 168 ASN A O 1
ATOM 1381 N N . GLN A 1 169 ? -11.510 7.189 17.766 1.00 97.31 169 GLN A N 1
ATOM 1382 C CA . GLN A 1 169 ? -12.154 5.929 18.156 1.00 97.31 169 GLN A CA 1
ATOM 1383 C C . GLN A 1 169 ? -11.658 5.428 19.513 1.00 97.31 169 GLN A C 1
ATOM 1385 O O . GLN A 1 169 ? -12.455 4.945 20.317 1.00 97.31 169 GLN A O 1
ATOM 1390 N N . LYS A 1 170 ? -10.358 5.561 19.792 1.00 97.75 170 LYS A N 1
ATOM 1391 C CA . LYS A 1 170 ? -9.776 5.197 21.085 1.00 97.75 170 LYS A CA 1
ATOM 1392 C C . LYS A 1 170 ? -10.350 6.050 22.216 1.00 97.75 170 LYS A C 1
ATOM 1394 O O . LYS A 1 170 ? -10.675 5.505 23.266 1.00 97.75 170 LYS A O 1
ATOM 1399 N N . GLU A 1 171 ? -10.493 7.355 22.015 1.00 97.62 171 GLU A N 1
ATOM 1400 C CA . GLU A 1 171 ? -11.064 8.260 23.019 1.00 97.62 171 GLU A CA 1
ATOM 1401 C C . GLU A 1 171 ? -12.530 7.928 23.316 1.00 97.62 171 GLU A C 1
ATOM 1403 O O . GLU A 1 171 ? -12.902 7.770 24.481 1.00 97.62 171 GLU A O 1
ATOM 1408 N N . VAL A 1 172 ? -13.341 7.704 22.277 1.00 97.31 172 VAL A N 1
ATOM 1409 C CA . VAL A 1 172 ? -14.741 7.271 22.428 1.00 97.31 172 VAL A CA 1
ATOM 1410 C C . VAL A 1 172 ? -14.836 5.914 23.127 1.00 97.31 172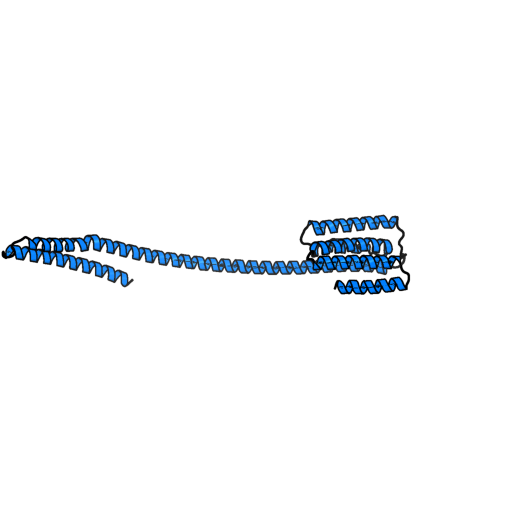 VAL A C 1
ATOM 1412 O O . VAL A 1 172 ? -15.683 5.725 24.003 1.00 97.31 172 VAL A O 1
ATOM 1415 N N . LEU A 1 173 ? -13.961 4.967 22.782 1.00 97.75 173 LEU A N 1
ATOM 1416 C CA . LEU A 1 173 ? -13.920 3.650 23.414 1.00 97.75 173 LEU A CA 1
ATOM 1417 C C . LEU A 1 173 ? -13.581 3.753 24.904 1.00 97.75 173 LEU A C 1
ATOM 1419 O O . LEU A 1 173 ? -14.224 3.092 25.714 1.00 97.75 173 LEU A O 1
ATOM 1423 N N . LEU A 1 174 ? -12.609 4.592 25.276 1.00 97.88 174 LEU A N 1
ATOM 1424 C CA . LEU A 1 174 ? -12.249 4.825 26.677 1.00 97.88 174 LEU A CA 1
ATOM 1425 C C . LEU A 1 174 ? -13.393 5.485 27.453 1.00 97.88 174 LEU A C 1
ATOM 1427 O O . LEU A 1 174 ? -13.708 5.043 28.556 1.00 97.88 174 LEU A O 1
ATOM 1431 N N . ALA A 1 175 ? -14.061 6.481 26.869 1.00 97.12 175 ALA A N 1
ATOM 1432 C CA . ALA A 1 175 ? -15.230 7.106 27.484 1.00 97.12 175 ALA A CA 1
ATOM 1433 C C . ALA A 1 175 ? -16.371 6.092 27.694 1.00 97.12 175 ALA A C 1
ATOM 1435 O O . ALA A 1 175 ? -16.932 5.999 28.786 1.00 97.12 175 ALA A O 1
ATOM 1436 N N . THR A 1 176 ? -16.658 5.276 26.676 1.00 97.00 176 THR A N 1
ATOM 1437 C CA . THR A 1 176 ? -17.688 4.226 26.734 1.00 97.00 176 THR A CA 1
ATOM 1438 C C . THR A 1 176 ? -17.335 3.158 27.766 1.00 97.00 176 THR A C 1
ATOM 1440 O O . THR A 1 176 ? -18.196 2.737 28.534 1.00 97.00 176 THR A O 1
ATOM 1443 N N . LYS A 1 177 ? -16.063 2.744 27.824 1.00 97.50 177 LYS A N 1
ATOM 1444 C CA . LYS A 1 177 ? -15.558 1.801 28.824 1.00 97.50 177 LYS A CA 1
ATOM 1445 C C . LYS A 1 177 ? -15.792 2.334 30.238 1.00 97.50 177 LYS A C 1
ATOM 1447 O O . LYS A 1 177 ? -16.394 1.631 31.040 1.00 97.50 177 LYS A O 1
ATOM 1452 N N . ASN A 1 178 ? -15.384 3.571 30.519 1.00 97.12 178 ASN A N 1
ATOM 1453 C CA . ASN A 1 178 ? -15.564 4.175 31.841 1.00 97.12 178 ASN A CA 1
ATOM 1454 C C . ASN A 1 178 ? -17.053 4.270 32.217 1.00 97.12 178 ASN A C 1
ATOM 1456 O O . ASN A 1 178 ? -17.433 3.967 33.345 1.00 97.12 178 ASN A O 1
ATOM 1460 N N . GLN A 1 179 ? -17.920 4.642 31.268 1.00 97.38 179 GLN A N 1
ATOM 1461 C CA . GLN A 1 179 ? -19.366 4.680 31.498 1.00 97.38 179 GLN A CA 1
ATOM 1462 C C . GLN A 1 179 ? -19.942 3.287 31.803 1.00 97.38 179 GLN A C 1
ATOM 1464 O O . GLN A 1 179 ? -20.795 3.152 32.683 1.00 97.38 179 GLN A O 1
ATOM 1469 N N . LEU A 1 180 ? -19.486 2.255 31.089 1.00 96.94 180 LEU A N 1
ATOM 1470 C CA . LEU A 1 180 ? -19.884 0.870 31.335 1.00 96.94 180 LEU A CA 1
ATOM 1471 C C . LEU A 1 180 ? -19.413 0.381 32.704 1.00 96.94 180 LEU A C 1
ATOM 1473 O O . LEU A 1 180 ? -20.196 -0.264 33.390 1.00 96.94 180 LEU A O 1
ATOM 1477 N N . GLU A 1 181 ? -18.187 0.707 33.117 1.00 97.00 181 GLU A N 1
ATOM 1478 C CA . GLU A 1 181 ? -17.660 0.360 34.443 1.00 97.00 181 GLU A CA 1
ATOM 1479 C C . GLU A 1 181 ? -18.512 0.981 35.557 1.00 97.00 181 GLU A C 1
ATOM 1481 O O . GLU A 1 181 ? -18.981 0.257 36.432 1.00 97.00 181 GLU A O 1
ATOM 1486 N N . ILE A 1 182 ? -18.840 2.276 35.461 1.00 97.12 182 ILE A N 1
ATOM 1487 C CA . ILE A 1 182 ? -19.719 2.958 36.429 1.00 97.12 182 ILE A CA 1
ATOM 1488 C C . ILE A 1 182 ? -21.103 2.292 36.492 1.00 97.12 182 ILE A C 1
ATOM 1490 O O . ILE A 1 182 ? -21.641 2.044 37.574 1.00 97.12 182 ILE A O 1
ATOM 1494 N N . LEU A 1 183 ? -21.701 1.990 35.334 1.00 96.94 183 LEU A N 1
ATOM 1495 C CA . LEU A 1 183 ? -23.006 1.330 35.275 1.00 96.94 183 LEU A CA 1
ATOM 1496 C C . LEU A 1 183 ? -22.946 -0.076 35.885 1.00 96.94 183 LEU A C 1
ATOM 1498 O O . LEU A 1 183 ? -23.872 -0.484 36.590 1.00 96.94 183 LEU A O 1
ATOM 1502 N N . LEU A 1 184 ? -21.877 -0.816 35.598 1.00 96.69 184 LEU A N 1
ATOM 1503 C CA . LEU A 1 184 ? -21.674 -2.174 36.077 1.00 96.69 184 LEU A CA 1
ATOM 1504 C C . LEU A 1 184 ? -21.500 -2.185 37.595 1.00 96.69 184 LEU A C 1
ATOM 1506 O O . LEU A 1 184 ? -22.185 -2.9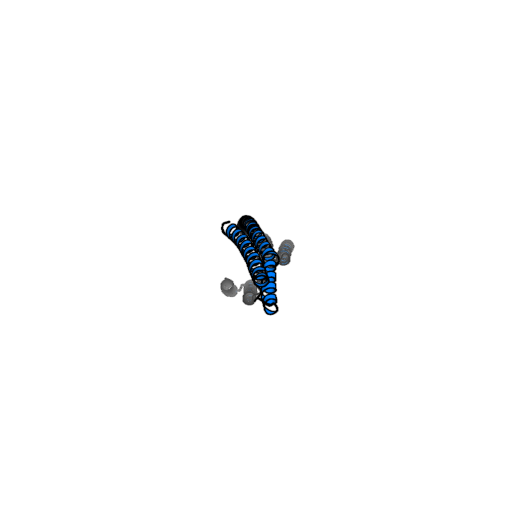52 38.262 1.00 96.69 184 LEU A O 1
ATOM 1510 N N . GLU A 1 185 ? -20.695 -1.284 38.156 1.00 96.88 185 GLU A N 1
ATOM 1511 C CA . GLU A 1 185 ? -20.560 -1.113 39.607 1.00 96.88 185 GLU A CA 1
ATOM 1512 C C . GLU A 1 185 ? -21.899 -0.781 40.277 1.00 96.88 185 GLU A C 1
ATOM 1514 O O . GLU A 1 185 ? -22.269 -1.410 41.272 1.00 96.88 185 GLU A O 1
ATOM 1519 N N . ALA A 1 186 ? -22.671 0.154 39.714 1.00 96.06 186 ALA A N 1
ATOM 1520 C CA . ALA A 1 186 ? -23.983 0.517 40.247 1.00 96.06 186 ALA A CA 1
ATOM 1521 C C . ALA A 1 186 ? -24.969 -0.666 40.220 1.00 96.06 186 ALA A C 1
ATOM 1523 O O . ALA A 1 186 ? -25.723 -0.888 41.172 1.00 96.06 186 ALA A O 1
ATOM 1524 N N . ARG A 1 187 ? -24.963 -1.455 39.138 1.00 95.38 187 ARG A N 1
ATOM 1525 C CA . ARG A 1 187 ? -25.797 -2.659 39.004 1.00 95.38 187 ARG A CA 1
ATOM 1526 C C . ARG A 1 187 ? -25.372 -3.759 39.967 1.00 95.38 187 ARG A C 1
ATOM 1528 O O . ARG A 1 187 ? -26.249 -4.358 40.586 1.00 95.38 187 ARG A O 1
ATOM 1535 N N . THR A 1 188 ? -24.072 -3.999 40.102 1.00 96.38 188 THR A N 1
ATOM 1536 C CA . THR A 1 188 ? -23.518 -4.988 41.031 1.00 96.38 188 THR A CA 1
ATOM 1537 C C . THR A 1 188 ? -23.897 -4.638 42.461 1.00 96.38 188 THR A C 1
ATOM 1539 O O . THR A 1 188 ? -24.476 -5.478 43.140 1.00 96.38 188 THR A O 1
ATOM 1542 N N . ARG A 1 189 ? -23.725 -3.377 42.879 1.00 95.38 189 ARG A N 1
ATOM 1543 C CA . ARG A 1 189 ? -24.138 -2.920 44.215 1.00 95.38 189 ARG A CA 1
ATOM 1544 C C . ARG A 1 189 ? -25.629 -3.151 44.470 1.00 95.38 189 ARG A C 1
ATOM 1546 O O . ARG A 1 189 ? -25.999 -3.731 45.484 1.00 95.38 189 ARG A O 1
ATOM 1553 N N . LYS A 1 190 ? -26.492 -2.783 43.516 1.00 93.31 190 LYS A N 1
ATOM 1554 C CA . LYS A 1 190 ? -27.943 -3.003 43.639 1.00 93.31 190 LYS A CA 1
ATOM 1555 C C . LYS A 1 190 ? -28.310 -4.491 43.714 1.00 93.31 190 LYS A C 1
ATOM 1557 O O . LYS A 1 190 ? -29.284 -4.856 44.369 1.00 93.31 190 LYS A O 1
ATOM 1562 N N . LEU A 1 191 ? -27.573 -5.358 43.017 1.00 93.75 191 LEU A N 1
ATOM 1563 C CA . LEU A 1 191 ? -27.758 -6.809 43.104 1.00 93.75 191 LEU A CA 1
ATOM 1564 C C . LEU A 1 191 ? -27.296 -7.357 44.454 1.00 93.75 191 LEU A C 1
ATOM 1566 O O . LEU A 1 191 ? -27.997 -8.189 45.021 1.00 93.75 191 LEU A O 1
ATOM 1570 N N . GLU A 1 192 ? -26.167 -6.884 44.978 1.00 94.19 192 GLU A N 1
ATOM 1571 C CA . GLU A 1 192 ? -25.666 -7.261 46.302 1.00 94.19 192 GLU A CA 1
ATOM 1572 C C . GLU A 1 192 ? -26.655 -6.876 47.405 1.00 94.19 192 GLU A C 1
ATOM 1574 O O . GLU A 1 192 ? -27.010 -7.726 48.220 1.00 94.19 192 GLU A O 1
ATOM 1579 N N . GLU A 1 193 ? -27.176 -5.646 47.379 1.00 90.00 193 GLU A N 1
ATOM 1580 C CA . GLU A 1 193 ? -28.209 -5.171 48.309 1.00 90.00 193 GLU A CA 1
ATOM 1581 C C . GLU A 1 193 ? -29.463 -6.059 48.254 1.00 90.00 193 GLU A C 1
ATOM 1583 O O . GLU A 1 193 ? -29.936 -6.552 49.280 1.00 90.00 193 GLU A O 1
ATOM 1588 N N . LYS A 1 194 ? -29.962 -6.364 47.047 1.00 87.25 194 LYS A N 1
ATOM 1589 C CA . LYS A 1 194 ? -31.102 -7.279 46.878 1.00 87.25 194 LYS A CA 1
ATOM 1590 C C . LYS A 1 194 ? -30.808 -8.692 47.376 1.00 87.25 194 LYS A C 1
ATOM 1592 O O . LYS A 1 194 ? -31.676 -9.319 47.981 1.00 87.25 194 LYS A O 1
ATOM 1597 N N . ASN A 1 195 ? -29.610 -9.211 47.120 1.00 91.88 195 ASN A N 1
ATOM 1598 C CA . ASN A 1 195 ? -29.222 -10.555 47.539 1.00 91.88 195 ASN A CA 1
ATOM 1599 C C . ASN A 1 195 ? -29.130 -10.664 49.071 1.00 91.88 195 ASN A C 1
ATOM 1601 O O . ASN A 1 195 ? -29.558 -11.664 49.655 1.00 91.88 195 ASN A O 1
ATOM 1605 N N . GLN A 1 196 ? -28.641 -9.613 49.738 1.00 89.12 196 GLN A N 1
ATOM 1606 C CA . GLN A 1 196 ? -28.666 -9.506 51.198 1.00 89.12 196 GLN A CA 1
ATOM 1607 C C . GLN A 1 196 ? -30.104 -9.499 51.738 1.00 89.12 196 GLN A C 1
ATOM 1609 O O . GLN A 1 196 ? -30.397 -10.241 52.678 1.00 89.12 196 GLN A O 1
ATOM 1614 N N . GLY A 1 197 ? -31.017 -8.745 51.112 1.00 85.31 197 GLY A N 1
ATOM 1615 C CA . GLY A 1 197 ? -32.441 -8.730 51.472 1.00 85.31 197 GLY A CA 1
ATOM 1616 C C . GLY A 1 197 ? -33.103 -10.108 51.355 1.00 85.31 197 GLY A C 1
ATOM 1617 O O . GLY A 1 197 ? -33.719 -10.591 52.308 1.00 85.31 197 GLY A O 1
ATOM 1618 N N . ILE A 1 198 ? -32.896 -10.806 50.231 1.00 87.06 198 ILE A N 1
ATOM 1619 C CA . ILE A 1 198 ? -33.397 -12.179 50.026 1.00 87.06 198 ILE A CA 1
ATOM 1620 C C . ILE A 1 198 ? -32.833 -13.134 51.084 1.00 87.06 198 ILE A C 1
ATOM 1622 O O . ILE A 1 198 ? -33.575 -13.940 51.648 1.00 87.06 198 ILE A O 1
ATOM 1626 N N . SER A 1 199 ? -31.538 -13.034 51.391 1.00 87.62 199 SER A N 1
ATOM 1627 C CA . SER A 1 199 ? -30.894 -13.877 52.406 1.00 87.62 199 SER A CA 1
ATOM 1628 C C . SER A 1 199 ? -31.491 -13.645 53.798 1.00 87.62 199 SER A C 1
ATOM 1630 O O . SER A 1 199 ? -31.788 -14.603 54.516 1.00 87.62 199 SER A O 1
ATOM 1632 N N . LYS A 1 200 ? -31.743 -12.380 54.163 1.00 86.00 200 LYS A N 1
ATOM 1633 C CA . LYS A 1 200 ? -32.421 -12.010 55.413 1.00 86.00 200 LYS A CA 1
ATOM 1634 C C . LYS A 1 200 ? -33.844 -12.572 55.465 1.00 86.00 200 LYS A C 1
ATOM 1636 O O . LYS A 1 200 ? -34.237 -13.144 56.481 1.00 86.00 200 LYS A O 1
ATOM 1641 N N . TYR A 1 201 ? -34.592 -12.480 54.366 1.00 85.06 201 TYR A N 1
ATOM 1642 C CA . TYR A 1 201 ? -35.937 -13.047 54.260 1.00 85.06 201 TYR A CA 1
ATOM 1643 C C . TYR A 1 201 ? -35.938 -14.573 54.429 1.00 85.06 201 TYR A C 1
ATOM 1645 O O . TYR A 1 201 ? -36.707 -15.113 55.225 1.00 85.06 201 TYR A O 1
ATOM 1653 N N . ALA A 1 202 ? -35.038 -15.278 53.736 1.00 86.75 202 ALA A N 1
ATOM 1654 C CA . ALA A 1 202 ? -34.908 -16.729 53.844 1.00 86.75 202 ALA A CA 1
ATOM 1655 C C . ALA A 1 202 ? -34.588 -17.176 55.283 1.00 86.75 202 ALA A C 1
ATOM 1657 O O . ALA A 1 202 ? -35.133 -18.180 55.757 1.00 86.75 202 ALA A O 1
ATOM 1658 N N . TYR A 1 203 ? -33.758 -16.406 55.998 1.00 86.88 203 TYR A N 1
ATOM 1659 C CA . TYR A 1 203 ? -33.456 -16.636 57.410 1.00 86.88 203 TYR A CA 1
ATOM 1660 C C . TYR A 1 203 ? -34.694 -16.477 58.305 1.00 86.88 203 TYR A C 1
ATOM 1662 O O . TYR A 1 203 ? -35.004 -17.391 59.077 1.00 86.88 203 TYR A O 1
ATOM 1670 N N . LEU A 1 204 ? -35.428 -15.363 58.173 1.00 86.12 204 LEU A N 1
ATOM 1671 C CA . LEU A 1 204 ? -36.652 -15.101 58.942 1.00 86.12 204 LEU A CA 1
ATOM 1672 C C . LEU A 1 204 ? -37.712 -16.178 58.692 1.00 86.12 204 LEU A C 1
ATOM 1674 O O . LEU A 1 204 ? -38.268 -16.735 59.639 1.00 86.12 204 LEU A O 1
ATOM 1678 N N . ASN A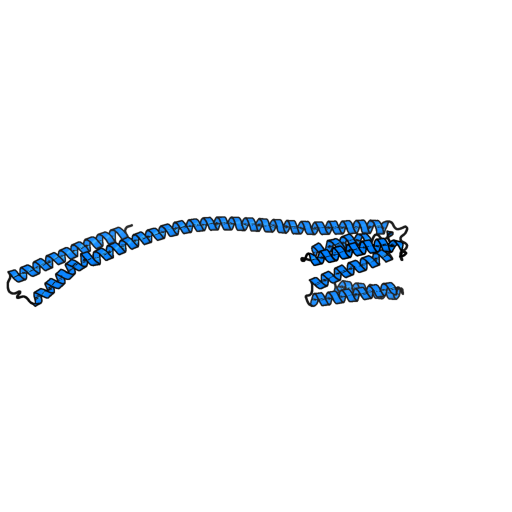 1 205 ? -37.932 -16.547 57.432 1.00 85.50 205 ASN A N 1
ATOM 1679 C CA . ASN A 1 205 ? -38.902 -17.577 57.083 1.00 85.50 205 ASN A CA 1
ATOM 1680 C C . ASN A 1 205 ? -38.521 -18.950 57.681 1.00 85.50 205 ASN A C 1
ATOM 1682 O O . ASN A 1 205 ? -39.351 -19.641 58.272 1.00 85.50 205 ASN A O 1
ATOM 1686 N N . SER A 1 206 ? -37.240 -19.332 57.609 1.00 85.38 206 SER A N 1
ATOM 1687 C CA . SER A 1 206 ? -36.783 -20.648 58.081 1.00 85.38 206 SER A CA 1
ATOM 1688 C C . SER A 1 206 ? -36.739 -20.788 59.607 1.00 85.38 206 SER A C 1
ATOM 1690 O O . SER A 1 206 ? -37.009 -21.877 60.110 1.00 85.38 206 SER A O 1
ATOM 1692 N N . HIS A 1 207 ? -36.407 -19.723 60.348 1.00 82.94 207 HIS A N 1
ATOM 1693 C CA . HIS A 1 207 ? -36.217 -19.788 61.807 1.00 82.94 207 HIS A CA 1
ATOM 1694 C C . HIS A 1 207 ? -37.370 -19.181 62.606 1.00 82.94 207 HIS A C 1
ATOM 1696 O O . HIS A 1 207 ? -37.770 -19.732 63.632 1.00 82.94 207 HIS A O 1
ATOM 1702 N N . LYS A 1 208 ? -37.893 -18.035 62.164 1.00 86.56 208 LYS A N 1
ATOM 1703 C CA . LYS A 1 208 ? -38.853 -17.245 62.942 1.00 86.56 208 LYS A CA 1
ATOM 1704 C C . LYS A 1 208 ? -40.295 -17.597 62.607 1.00 86.56 208 LYS A C 1
ATOM 1706 O O . LYS A 1 208 ? -41.092 -17.688 63.526 1.00 86.56 208 LYS A O 1
ATOM 1711 N N . VAL A 1 209 ? -40.619 -17.855 61.337 1.00 91.44 209 VAL A N 1
ATOM 1712 C CA . VAL A 1 209 ? -41.982 -18.248 60.915 1.00 91.44 209 VAL A CA 1
ATOM 1713 C C . VAL A 1 209 ? -42.235 -19.729 61.190 1.00 91.44 209 VAL A C 1
ATOM 1715 O O . VAL A 1 209 ? -43.264 -20.107 61.749 1.00 91.44 209 VAL A O 1
ATOM 1718 N N . ARG A 1 210 ? -41.272 -20.590 60.839 1.00 89.75 210 ARG A N 1
ATOM 1719 C CA . ARG A 1 210 ? -41.428 -22.045 60.972 1.00 89.75 210 ARG A CA 1
ATOM 1720 C C . ARG A 1 210 ? -41.606 -22.510 62.421 1.00 89.75 210 ARG A C 1
ATOM 1722 O O . ARG A 1 210 ? -42.316 -23.484 62.644 1.00 89.75 210 ARG A O 1
ATOM 1729 N N . SER A 1 211 ? -40.984 -21.833 63.388 1.00 90.94 211 SER A N 1
ATOM 1730 C CA . SER A 1 211 ? -41.033 -22.198 64.813 1.00 90.94 211 SER A CA 1
ATOM 1731 C C . SER A 1 211 ? -42.452 -22.135 65.415 1.00 90.94 211 SER A C 1
ATOM 1733 O O . SER A 1 211 ? -42.956 -23.187 65.816 1.00 90.94 211 SER A O 1
ATOM 1735 N N . PRO A 1 212 ? -43.152 -20.980 65.434 1.00 92.56 212 PRO A N 1
ATOM 1736 C CA . PRO A 1 212 ? -44.521 -20.903 65.941 1.00 92.56 212 PRO A CA 1
ATOM 1737 C C . PRO A 1 212 ? -45.493 -21.729 65.092 1.00 92.56 212 PRO A C 1
ATOM 1739 O O . PRO A 1 212 ? -46.365 -22.385 65.651 1.00 92.56 212 PRO A O 1
ATOM 1742 N N . LEU A 1 213 ? -45.307 -21.805 63.768 1.00 93.19 213 LEU A N 1
ATOM 1743 C CA . LEU A 1 213 ? -46.139 -22.657 62.913 1.00 93.19 213 LEU A CA 1
ATOM 1744 C C . LEU A 1 213 ? -46.027 -24.145 63.288 1.00 93.19 213 LEU A C 1
ATOM 1746 O O . LEU A 1 213 ? -47.041 -24.829 63.400 1.00 93.19 213 LEU A O 1
ATOM 1750 N N . ALA A 1 214 ? -44.810 -24.649 63.515 1.00 93.62 214 ALA A N 1
ATOM 1751 C CA . ALA A 1 214 ? -44.597 -26.029 63.945 1.00 93.62 214 ALA A CA 1
ATOM 1752 C C . ALA A 1 214 ? -45.213 -26.300 65.325 1.00 93.62 214 ALA A C 1
ATOM 1754 O O . ALA A 1 214 ? -45.786 -27.368 65.528 1.00 93.62 214 ALA A O 1
ATOM 1755 N N . ARG A 1 215 ? -45.146 -25.333 66.251 1.00 93.69 215 ARG A N 1
ATOM 1756 C CA . ARG A 1 215 ? -45.797 -25.432 67.568 1.00 93.69 215 ARG A CA 1
ATOM 1757 C C . ARG A 1 215 ? -47.316 -25.470 67.451 1.00 93.69 215 ARG A C 1
ATOM 1759 O O . ARG A 1 215 ? -47.925 -26.339 68.058 1.00 93.69 215 ARG A O 1
ATOM 1766 N N . ILE A 1 216 ? -47.918 -24.603 66.631 1.00 94.62 216 ILE A N 1
ATOM 1767 C CA . ILE A 1 216 ? -49.365 -24.617 66.354 1.00 94.62 216 ILE A CA 1
ATOM 1768 C C . ILE A 1 216 ? -49.779 -25.977 65.793 1.00 94.62 216 ILE A C 1
ATOM 1770 O O . ILE A 1 216 ? -50.694 -26.597 66.319 1.00 94.62 216 ILE A O 1
ATOM 1774 N N . LEU A 1 217 ? -49.087 -26.470 64.761 1.00 93.38 217 LEU A N 1
ATOM 1775 C CA . LEU A 1 217 ? -49.382 -27.776 64.165 1.00 93.38 217 LEU A CA 1
ATOM 1776 C C . LEU A 1 217 ? -49.215 -28.921 65.174 1.00 93.38 217 LEU A C 1
ATOM 1778 O O . LEU A 1 217 ? -50.026 -29.843 65.185 1.00 93.38 217 LEU A O 1
ATOM 1782 N N . GLY A 1 218 ? -48.199 -28.851 66.038 1.00 94.62 218 GLY A N 1
ATOM 1783 C CA . GLY A 1 218 ? -47.991 -29.805 67.125 1.00 94.62 218 GLY A CA 1
ATOM 1784 C C . GLY A 1 218 ? -49.136 -29.798 68.138 1.00 94.62 218 GLY A C 1
ATOM 1785 O O . GLY A 1 218 ? -49.691 -30.853 68.425 1.00 94.62 218 GLY A O 1
ATOM 1786 N N . LEU A 1 219 ? -49.538 -28.617 68.616 1.00 92.44 219 LEU A N 1
ATOM 1787 C CA . LEU A 1 219 ? -50.660 -28.439 69.543 1.00 92.44 219 LEU A CA 1
ATOM 1788 C C . LEU A 1 219 ? -51.981 -28.926 68.932 1.00 92.44 219 LEU A C 1
ATOM 1790 O O . LEU A 1 219 ? -52.707 -29.665 69.584 1.00 92.44 219 LEU A O 1
ATOM 1794 N N . VAL A 1 220 ? -52.265 -28.590 67.667 1.00 92.25 220 VAL A N 1
ATOM 1795 C CA . VAL A 1 220 ? -53.450 -29.084 66.935 1.00 92.25 220 VAL A CA 1
ATOM 1796 C C . VAL A 1 220 ? -53.433 -30.606 66.772 1.00 92.25 220 VAL A C 1
ATOM 1798 O O . VAL A 1 220 ? -54.486 -31.232 66.728 1.00 92.25 220 VAL A O 1
ATOM 1801 N N . ASN A 1 221 ? -52.259 -31.223 66.650 1.00 93.62 221 ASN A N 1
ATOM 1802 C CA . ASN A 1 221 ? -52.166 -32.677 66.574 1.00 93.62 221 ASN A CA 1
ATOM 1803 C C . ASN A 1 221 ? -52.415 -33.324 67.947 1.00 93.62 221 ASN A C 1
ATOM 1805 O O . ASN A 1 221 ? -53.108 -34.331 68.029 1.00 93.62 221 ASN A O 1
ATOM 1809 N N . LEU A 1 222 ? -51.896 -32.734 69.029 1.00 91.38 222 LEU A N 1
ATOM 1810 C CA . LEU A 1 222 ? -52.087 -33.237 70.394 1.00 91.38 222 LEU A CA 1
ATOM 1811 C C . LEU A 1 222 ? -53.556 -33.218 70.833 1.00 91.38 222 LEU A C 1
ATOM 1813 O O . LEU A 1 222 ? -54.003 -34.168 71.471 1.00 91.38 222 LEU A O 1
ATOM 1817 N N . THR A 1 223 ? -54.337 -32.216 70.418 1.00 89.81 223 THR A N 1
ATOM 1818 C CA . THR A 1 223 ? -55.776 -32.149 70.738 1.00 89.81 223 THR A CA 1
ATOM 1819 C C . THR A 1 223 ? -56.589 -33.321 70.181 1.00 89.81 223 THR A C 1
ATOM 1821 O O . THR A 1 223 ? -57.705 -33.546 70.636 1.00 89.81 223 THR A O 1
ATOM 1824 N N . GLN A 1 224 ? -56.052 -34.088 69.224 1.00 89.25 224 GLN A N 1
ATOM 1825 C CA . GLN A 1 224 ? -56.695 -35.301 68.704 1.00 89.25 224 GLN A CA 1
ATOM 1826 C C . GLN A 1 224 ? -56.595 -36.497 69.662 1.00 89.25 224 GLN A C 1
ATOM 1828 O O . GLN A 1 224 ? -57.340 -37.462 69.502 1.00 89.25 224 GLN A O 1
ATOM 1833 N N . TYR A 1 225 ? -55.676 -36.451 70.631 1.00 88.62 225 TYR A N 1
ATOM 1834 C CA . TYR A 1 225 ? -55.379 -37.552 71.551 1.00 88.62 225 TYR A CA 1
ATOM 1835 C C . TYR A 1 225 ? -55.766 -37.250 73.007 1.00 88.62 225 TYR A C 1
ATOM 1837 O O . TYR A 1 225 ? -55.601 -38.116 73.863 1.00 88.62 225 TYR A O 1
ATOM 1845 N N . GLU A 1 226 ? -56.280 -36.051 73.292 1.00 85.88 226 GLU A N 1
ATOM 1846 C CA . GLU A 1 226 ? -56.644 -35.605 74.640 1.00 85.88 226 GLU A CA 1
ATOM 1847 C C . GLU A 1 226 ? -58.158 -35.443 74.843 1.00 85.88 226 GLU A C 1
ATOM 1849 O O . GLU A 1 226 ? -58.908 -35.193 73.898 1.00 85.88 226 GLU A O 1
ATOM 1854 N N . ASP A 1 227 ? -58.616 -35.570 76.095 1.00 85.06 227 ASP A N 1
ATOM 1855 C CA . ASP A 1 227 ? -60.019 -35.365 76.474 1.00 85.06 227 ASP A CA 1
ATOM 1856 C C . ASP A 1 227 ? -60.306 -33.878 76.734 1.00 85.06 227 ASP A C 1
ATOM 1858 O O . ASP A 1 227 ? -60.038 -33.326 77.799 1.00 85.06 227 ASP A O 1
ATOM 1862 N N . LEU A 1 228 ? -60.875 -33.211 75.730 1.00 84.50 228 LEU A N 1
ATOM 1863 C CA . LEU A 1 228 ? -61.186 -31.776 75.762 1.00 84.50 228 LEU A CA 1
ATOM 1864 C C . LEU A 1 228 ? -62.506 -31.440 76.483 1.00 84.50 228 LEU A C 1
ATOM 1866 O O . LEU A 1 228 ? -62.975 -30.296 76.409 1.00 84.50 228 LEU A O 1
ATOM 1870 N N . ASN A 1 229 ? -63.143 -32.418 77.133 1.00 81.81 229 ASN A N 1
ATOM 1871 C CA . ASN A 1 229 ? -64.331 -32.171 77.949 1.00 81.81 229 ASN A CA 1
ATOM 1872 C C . ASN A 1 229 ? -63.979 -31.515 79.292 1.00 81.81 229 ASN A C 1
ATOM 1874 O O . ASN A 1 229 ? -64.817 -30.805 79.852 1.00 81.81 229 ASN A O 1
ATOM 1878 N N . GLU A 1 230 ? -62.742 -31.689 79.771 1.00 83.44 230 GLU A N 1
ATOM 1879 C CA . GLU A 1 230 ? -62.202 -30.930 80.900 1.00 83.44 230 GLU A CA 1
ATOM 1880 C C . GLU A 1 230 ? -61.899 -29.482 80.497 1.00 83.44 230 GLU A C 1
ATOM 1882 O O . GLU A 1 230 ? -61.167 -29.198 79.543 1.00 83.44 230 GLU A O 1
ATOM 1887 N N . ASP A 1 231 ? -62.477 -28.543 81.249 1.00 84.12 231 ASP A N 1
ATOM 1888 C CA . ASP A 1 231 ? -62.413 -27.113 80.940 1.00 84.12 231 ASP A CA 1
ATOM 1889 C C . ASP A 1 231 ? -60.992 -26.539 81.083 1.00 84.12 231 ASP A C 1
ATOM 1891 O O . ASP A 1 231 ? -60.597 -25.669 80.302 1.00 84.12 231 ASP A O 1
ATOM 1895 N N . GLU A 1 232 ? -60.197 -27.067 82.022 1.00 85.69 232 GLU A N 1
ATOM 1896 C CA . GLU A 1 232 ? -58.782 -26.708 82.194 1.00 85.69 232 GLU A CA 1
ATOM 1897 C C . GLU A 1 232 ? -57.936 -27.141 80.991 1.00 85.69 232 GLU A C 1
ATOM 1899 O O . GLU A 1 232 ? -57.225 -26.314 80.415 1.00 85.69 232 GLU A O 1
ATOM 1904 N N . THR A 1 233 ? -58.064 -28.397 80.556 1.00 84.31 233 THR A N 1
ATOM 1905 C CA . THR A 1 233 ? -57.321 -28.971 79.422 1.00 84.31 233 THR A CA 1
ATOM 1906 C C . THR A 1 233 ? -57.643 -28.225 78.130 1.00 84.31 233 THR A C 1
ATOM 1908 O O . THR A 1 233 ? -56.750 -27.752 77.423 1.00 84.31 233 THR A O 1
ATOM 1911 N N . ARG A 1 234 ? -58.932 -27.994 77.856 1.00 87.88 234 ARG A N 1
ATOM 1912 C CA . ARG A 1 234 ? -59.375 -27.190 76.709 1.00 87.88 234 ARG A CA 1
ATOM 1913 C C . ARG A 1 234 ? -58.839 -25.758 76.760 1.00 87.88 234 ARG A C 1
ATOM 1915 O O . ARG A 1 234 ? -58.367 -25.249 75.740 1.00 87.88 234 ARG A O 1
ATOM 1922 N N . SER A 1 235 ? -58.905 -25.110 77.923 1.00 89.25 235 SER A N 1
ATOM 1923 C CA . SER A 1 235 ? -58.421 -23.736 78.097 1.00 89.25 235 SER A CA 1
ATOM 1924 C C . SER A 1 235 ? -56.909 -23.623 77.908 1.00 89.25 235 SER A C 1
ATOM 1926 O O . SER A 1 235 ? -56.448 -22.643 77.321 1.00 89.25 235 SER A O 1
ATOM 1928 N N . TYR A 1 236 ? -56.137 -24.626 78.339 1.00 91.06 236 TYR A N 1
ATOM 1929 C CA . TYR A 1 236 ? -54.691 -24.687 78.127 1.00 91.06 236 TYR A CA 1
ATOM 1930 C C . TYR A 1 236 ? -54.336 -24.701 76.634 1.00 91.06 236 TYR A C 1
ATOM 1932 O O . TYR A 1 236 ? -53.648 -23.795 76.160 1.00 91.06 236 TYR A O 1
ATOM 1940 N N . TYR A 1 237 ? -54.873 -25.657 75.865 1.00 90.88 237 TYR A N 1
ATOM 1941 C CA . TYR A 1 237 ? -54.597 -25.756 74.426 1.00 90.88 237 TYR A CA 1
ATOM 1942 C C . TYR A 1 237 ? -55.038 -24.514 73.656 1.00 90.88 237 TYR A C 1
ATOM 1944 O O . TYR A 1 237 ? -54.321 -24.047 72.770 1.00 90.88 237 TYR A O 1
ATOM 1952 N N . PHE A 1 238 ? -56.201 -23.953 73.994 1.00 91.31 238 PHE A N 1
ATOM 1953 C CA . PHE A 1 238 ? -56.701 -22.755 73.327 1.00 91.31 238 PHE A CA 1
ATOM 1954 C C . PHE A 1 238 ? -55.811 -21.536 73.607 1.00 91.31 238 PHE A C 1
ATOM 1956 O O . PHE A 1 238 ? -55.521 -20.764 72.690 1.00 91.31 238 PHE A O 1
ATOM 1963 N N . ASN A 1 239 ? -55.329 -21.381 74.845 1.00 92.62 239 ASN A N 1
ATOM 1964 C CA . ASN A 1 239 ? -54.391 -20.318 75.201 1.00 92.62 239 ASN A CA 1
ATOM 1965 C C . ASN A 1 239 ? -53.025 -20.502 74.529 1.00 92.62 239 ASN A C 1
ATOM 1967 O O . ASN A 1 239 ? -52.490 -19.534 73.992 1.00 92.62 239 ASN A O 1
ATOM 1971 N N . GLU A 1 240 ? -52.481 -21.719 74.477 1.00 92.69 240 GLU A N 1
ATOM 1972 C CA . GLU A 1 240 ? -51.206 -21.995 73.802 1.00 92.69 240 GLU A CA 1
ATOM 1973 C C . GLU A 1 240 ? -51.290 -21.778 72.284 1.00 92.69 240 GLU A C 1
ATOM 1975 O O . GLU A 1 240 ? -50.412 -21.143 71.690 1.00 92.69 240 GLU A O 1
ATOM 1980 N N . LEU A 1 241 ? -52.373 -22.227 71.642 1.00 93.62 241 LEU A N 1
ATOM 1981 C CA . LEU A 1 241 ? -52.624 -21.963 70.223 1.00 93.62 241 LEU A CA 1
ATOM 1982 C C . LEU A 1 241 ? -52.744 -20.465 69.948 1.00 93.62 241 LEU A C 1
ATOM 1984 O O . LEU A 1 241 ? -52.146 -19.969 68.994 1.00 93.62 241 LEU A O 1
ATOM 1988 N N . LYS A 1 242 ? -53.474 -19.736 70.800 1.00 93.19 242 LYS A N 1
ATOM 1989 C CA . LYS A 1 242 ? -53.617 -18.282 70.692 1.00 93.19 242 LYS A CA 1
ATOM 1990 C C . LYS A 1 242 ? -52.271 -17.573 70.846 1.00 93.19 242 LYS A C 1
ATOM 1992 O O . LYS A 1 242 ? -51.975 -16.686 70.047 1.00 93.19 242 LYS A O 1
ATOM 1997 N N . THR A 1 243 ? -51.446 -17.970 71.814 1.00 93.75 243 THR A N 1
ATOM 1998 C CA . THR A 1 243 ? -50.107 -17.396 72.025 1.00 93.75 243 THR A CA 1
ATOM 1999 C C . THR A 1 243 ? -49.217 -17.623 70.807 1.00 93.75 243 THR A C 1
ATOM 2001 O O . THR A 1 243 ? -48.704 -16.662 70.242 1.00 93.75 243 THR A O 1
ATOM 2004 N N . ASN A 1 244 ? -49.112 -18.861 70.312 1.00 93.31 244 ASN A N 1
ATOM 2005 C CA . ASN A 1 244 ? -48.267 -19.161 69.153 1.00 93.31 244 ASN A CA 1
ATOM 2006 C C . ASN A 1 244 ? -48.798 -18.535 67.848 1.00 93.31 244 ASN A C 1
ATOM 2008 O O . ASN A 1 244 ? -48.005 -18.130 66.999 1.00 93.31 244 ASN A O 1
ATOM 2012 N N . ALA A 1 245 ? -50.120 -18.415 67.677 1.00 92.38 245 ALA A N 1
ATOM 2013 C CA . ALA A 1 245 ? -50.715 -17.698 66.547 1.00 92.38 245 ALA A CA 1
ATOM 2014 C C . ALA A 1 245 ? -50.422 -16.191 66.606 1.00 92.38 245 ALA A C 1
ATOM 2016 O O . ALA A 1 245 ? -50.147 -15.580 65.575 1.00 92.38 245 ALA A O 1
ATOM 2017 N N . THR A 1 246 ? -50.422 -15.607 67.807 1.00 93.00 246 THR A N 1
ATOM 2018 C CA . THR A 1 246 ? -50.046 -14.201 68.021 1.00 93.00 246 THR A CA 1
ATOM 2019 C C . THR A 1 246 ? -48.553 -13.986 67.758 1.00 93.00 246 THR A C 1
ATOM 2021 O O . THR A 1 246 ? -48.180 -13.022 67.097 1.00 93.00 246 THR A O 1
ATOM 2024 N N . ASP A 1 247 ? -47.693 -14.910 68.194 1.00 91.31 247 ASP A N 1
ATOM 2025 C CA . ASP A 1 247 ? -46.258 -14.881 67.887 1.00 91.31 247 ASP A CA 1
ATOM 2026 C C . ASP A 1 247 ? -45.997 -14.962 66.377 1.00 91.31 247 ASP A C 1
ATOM 2028 O O . ASP A 1 247 ? -45.172 -14.217 65.849 1.00 91.31 247 ASP A O 1
ATOM 2032 N N . LEU A 1 248 ? -46.718 -15.835 65.665 1.00 93.44 248 LEU A N 1
ATOM 2033 C CA . LEU A 1 248 ? -46.642 -15.930 64.208 1.00 93.44 248 LEU A CA 1
ATOM 2034 C C . LEU A 1 248 ? -47.082 -14.625 63.530 1.00 93.44 248 LEU A C 1
ATOM 2036 O O . LEU A 1 248 ? -46.388 -14.156 62.632 1.00 93.44 248 LEU A O 1
ATOM 2040 N N . ASP A 1 249 ? -48.191 -14.023 63.966 1.00 92.19 249 ASP A N 1
ATOM 2041 C CA . ASP A 1 249 ? -48.669 -12.733 63.448 1.00 92.19 249 ASP A CA 1
ATOM 2042 C C . ASP A 1 249 ? -47.642 -11.610 63.673 1.00 92.19 249 ASP A C 1
ATOM 2044 O O . ASP A 1 249 ? -47.364 -10.824 62.767 1.00 92.19 249 ASP A O 1
ATOM 2048 N N . ASN A 1 250 ? -46.993 -11.583 64.841 1.00 90.31 250 ASN A N 1
ATOM 2049 C CA . ASN A 1 250 ? -45.927 -10.626 65.142 1.00 90.31 250 ASN A CA 1
ATOM 2050 C C . ASN A 1 250 ? -44.710 -10.807 64.220 1.00 90.31 250 ASN A C 1
ATOM 2052 O O . ASN A 1 250 ? -44.188 -9.826 63.692 1.00 90.31 250 ASN A O 1
ATOM 2056 N N . VAL A 1 251 ? -44.287 -12.050 63.968 1.00 88.88 251 VAL A N 1
ATOM 2057 C CA . VAL A 1 251 ? -43.195 -12.340 63.022 1.00 88.88 251 VAL A CA 1
ATOM 2058 C C . VAL A 1 251 ? -43.580 -11.955 61.588 1.00 88.88 251 VAL A C 1
ATOM 2060 O O . VAL A 1 251 ? -42.749 -11.437 60.843 1.00 88.88 251 VAL A O 1
ATOM 2063 N N . LEU A 1 252 ? -44.829 -12.187 61.175 1.00 88.81 252 LEU A N 1
ATOM 2064 C CA . LEU A 1 252 ? -45.313 -11.804 59.844 1.00 88.81 252 LEU A CA 1
ATOM 2065 C C . LEU A 1 252 ? -45.353 -10.280 59.667 1.00 88.81 252 LEU A C 1
ATOM 2067 O O . LEU A 1 252 ? -44.973 -9.788 58.602 1.00 88.81 252 LEU A O 1
ATOM 2071 N N . LYS A 1 253 ? -45.741 -9.531 60.706 1.00 88.06 253 LYS A N 1
ATOM 2072 C CA . LYS A 1 253 ? -45.661 -8.062 60.725 1.00 88.06 253 LYS A CA 1
ATOM 2073 C C . LYS A 1 253 ? -44.222 -7.574 60.580 1.00 88.06 253 LYS A C 1
ATOM 2075 O O . LYS A 1 253 ? -43.964 -6.754 59.706 1.00 88.06 253 LYS A O 1
ATOM 2080 N N . GLU A 1 254 ? -43.284 -8.151 61.334 1.00 84.56 254 GLU A N 1
ATOM 2081 C CA . GLU A 1 254 ? -41.850 -7.831 61.228 1.00 84.56 254 GLU A CA 1
ATOM 2082 C C . GLU A 1 254 ? -41.319 -8.068 59.799 1.00 84.56 254 GLU A C 1
ATOM 2084 O O . GLU A 1 254 ? -40.620 -7.227 59.233 1.00 84.56 254 GLU A O 1
ATOM 2089 N N . ILE A 1 255 ? -41.693 -9.185 59.163 1.00 85.31 255 ILE A N 1
ATOM 2090 C CA . ILE A 1 255 ? -41.322 -9.478 57.768 1.00 85.31 255 ILE A CA 1
ATOM 2091 C C . ILE A 1 255 ? -41.919 -8.450 56.802 1.00 85.31 255 ILE A C 1
ATOM 2093 O O . ILE A 1 255 ? -41.230 -8.008 55.880 1.00 85.31 255 ILE A O 1
ATOM 2097 N N . SER A 1 256 ? -43.184 -8.075 56.996 1.00 83.81 256 SER A N 1
ATOM 2098 C CA . SER A 1 256 ? -43.872 -7.119 56.128 1.00 83.81 256 SER A CA 1
ATOM 2099 C C . SER A 1 256 ? -43.286 -5.710 56.241 1.00 83.81 256 SER A C 1
ATOM 2101 O O . SER A 1 256 ? -43.178 -5.018 55.231 1.00 83.81 256 SER A O 1
ATOM 2103 N N . GLU A 1 257 ? -42.868 -5.292 57.436 1.00 83.50 257 GLU A N 1
ATOM 2104 C CA . GLU A 1 257 ? -42.170 -4.020 57.656 1.00 83.50 257 GLU A CA 1
ATOM 2105 C C . GLU A 1 257 ? -40.813 -3.996 56.946 1.00 83.50 257 GLU A C 1
ATOM 2107 O O . GLU A 1 257 ? -40.492 -3.028 56.253 1.00 83.50 257 GLU A O 1
ATOM 2112 N N . ILE A 1 258 ? -40.046 -5.088 57.037 1.00 79.31 258 ILE A N 1
ATOM 2113 C CA . ILE A 1 258 ? -38.766 -5.218 56.330 1.00 79.31 258 ILE A CA 1
ATOM 2114 C C . ILE A 1 258 ? -38.982 -5.124 54.812 1.00 79.31 258 ILE A C 1
ATOM 2116 O O . ILE A 1 258 ? -38.303 -4.340 54.155 1.00 79.31 258 ILE A O 1
ATOM 2120 N N . LEU A 1 259 ? -39.967 -5.844 54.264 1.00 75.75 259 LEU A N 1
ATOM 2121 C CA . LEU A 1 259 ? -40.286 -5.829 52.830 1.00 75.75 259 LEU A CA 1
ATOM 2122 C C . LEU A 1 259 ? -40.725 -4.452 52.321 1.00 75.75 259 LEU A C 1
ATOM 2124 O O . LEU A 1 259 ? -40.286 -4.030 51.252 1.00 75.75 259 LEU A O 1
ATOM 2128 N N . ASN A 1 260 ? -41.568 -3.748 53.076 1.00 78.06 260 ASN A N 1
ATOM 2129 C CA . ASN A 1 260 ? -42.043 -2.421 52.685 1.00 78.06 260 ASN A CA 1
ATOM 2130 C C . ASN A 1 260 ? -40.914 -1.384 52.736 1.00 78.06 260 ASN A C 1
ATOM 2132 O O . ASN A 1 260 ? -40.794 -0.569 51.825 1.00 78.06 260 ASN A O 1
ATOM 2136 N N . SER A 1 261 ? -40.022 -1.468 53.729 1.00 70.12 261 SER A N 1
ATOM 2137 C CA . SER A 1 261 ? -38.860 -0.573 53.813 1.00 70.12 261 SER A CA 1
ATOM 2138 C C . SER A 1 261 ? -37.813 -0.793 52.707 1.00 70.12 261 SER A C 1
ATOM 2140 O O . SER A 1 261 ? -37.108 0.150 52.344 1.00 70.12 261 SER A O 1
ATOM 2142 N N . ASP A 1 262 ? -37.731 -2.005 52.143 1.00 66.44 262 ASP A N 1
ATOM 2143 C CA . ASP A 1 262 ? -36.862 -2.333 51.002 1.00 66.44 262 ASP A CA 1
ATOM 2144 C C . ASP A 1 262 ? -37.497 -1.982 49.635 1.00 66.44 262 ASP A C 1
ATOM 2146 O O . ASP A 1 262 ? -36.780 -1.881 48.639 1.00 66.44 262 ASP A O 1
ATOM 2150 N N . LEU A 1 263 ? -38.823 -1.790 49.561 1.00 57.25 263 LEU A N 1
ATOM 2151 C CA . LEU A 1 263 ? -39.554 -1.408 48.338 1.00 57.25 263 LEU A CA 1
ATOM 2152 C C . LEU A 1 263 ? -39.658 0.113 48.131 1.00 57.25 263 LEU A C 1
ATOM 2154 O O . LEU A 1 263 ? -39.850 0.554 46.998 1.00 57.25 263 LEU A O 1
ATOM 2158 N N . GLU A 1 264 ? -39.536 0.905 49.199 1.00 52.88 264 GLU A N 1
ATOM 2159 C CA . GLU A 1 264 ? -39.603 2.376 49.160 1.00 52.88 264 GLU A CA 1
ATOM 2160 C C . GLU A 1 264 ? -38.243 3.064 48.893 1.00 52.88 264 GLU A C 1
ATOM 2162 O O . GLU A 1 264 ? -38.194 4.289 48.760 1.00 52.88 264 GLU A O 1
ATOM 2167 N N . LYS A 1 265 ? -37.147 2.298 48.781 1.00 47.41 265 LYS A N 1
ATOM 2168 C CA . LYS A 1 265 ? -35.793 2.776 48.427 1.00 47.41 265 LYS A CA 1
ATOM 2169 C C . LYS A 1 265 ? -35.436 2.511 46.961 1.00 47.41 265 LYS A C 1
ATOM 2171 O O . LYS A 1 265 ? -34.780 3.391 46.360 1.00 47.41 265 LYS A O 1
#

Secondary structure (DSSP, 8-state):
-HHHHHHHHHHHHHHHHHTT-HHHHHHHHHHHHHHHHHHHHHHTT-HHHHHHHHHHHHHHHHHHHHHHH-GGG-GGGHHHHHHHTHHHH-SSHHHHHHHHHHHHHHHHHHHHHTTTS--SS--TT-HHHHHHHHHHHHHHHHHHHHHHHHHHHHHHHHHHHHHHHHHHHHHHHHHHHHHHHHHHHHHHHHHHHHHHHHHHHHHHIIIIIHHHHHHHHHHHHHTTTS-TTSHHHHHHHHHHHHHHHHHHHHHHHHHHHHHHHHH--

pLDDT: mean 89.1, std 7.76, range [47.41, 97.88]

Sequence (265 aa):
MLILAIVVLIFIAIFLLSINAIPLFWICAAEIVVFFALLVLHVKGHFALSRYIFFAFSIVMEVFGSLVSGENGGFDFLFFVTALSPLLFFDKRWQYLSLFIFSISCFIAVKILYQYVPSMLDLERQLFPYYFNIAASAALIYFGYGLFKKEHLKHEMDLNKQKEMVQNQKEVLLATKNQLEILLEARTRKLEEKNQGISKYAYLNSHKVRSPLARILGLVNLTQYEDLNEDETRSYYFNELKTNATDLDNVLKEISEILNSDLEK

Solvent-accessible surface area (backbone atoms only — not comparable to full-atom values): 13959 Å² total; per-residue (Å²): 107,71,69,54,53,44,53,52,41,50,54,51,30,55,52,30,54,76,72,67,39,61,75,63,24,55,51,41,53,52,51,44,51,51,54,50,50,38,51,54,32,47,76,71,65,40,51,72,60,30,54,50,51,51,54,56,49,50,49,52,50,41,51,52,51,22,52,40,30,24,83,49,32,22,44,63,45,43,40,59,38,65,28,54,51,38,65,80,76,45,91,53,69,70,61,28,50,51,45,26,54,49,25,53,50,49,46,54,51,49,64,56,41,60,81,77,47,80,42,76,42,86,39,91,82,46,64,60,51,23,56,47,30,47,52,49,28,52,49,51,46,53,50,52,50,50,54,50,53,52,53,51,52,50,53,53,53,52,51,51,51,51,51,52,53,54,51,54,51,49,52,52,50,51,53,50,49,54,53,48,52,54,52,47,52,54,51,49,51,55,48,51,55,50,51,52,53,52,53,52,49,54,49,43,49,66,58,58,44,44,50,31,52,52,50,39,54,48,54,62,54,49,58,76,79,53,75,63,84,44,67,66,58,40,51,50,53,52,50,51,42,50,51,30,52,50,52,34,51,51,46,52,49,53,50,51,53,52,53,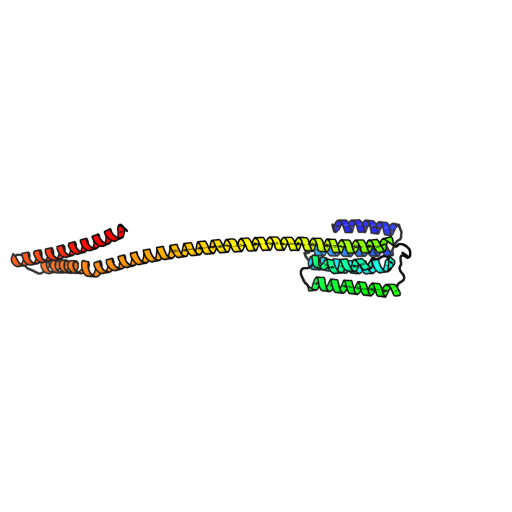53,63,66,68,78,109

Mean predicted aligned error: 11.48 Å